Protein AF-A0A7S3CER3-F1 (afdb_monomer_lite)

pLDDT: mean 77.44, std 17.84, range [36.69, 97.31]

Radius of gyration: 42.35 Å; chains: 1; bounding box: 83×60×123 Å

Secondary structure (DSSP, 8-state):
----------S----GGGS--------PPP---TT--------------HHHHHHHHHHHHHHHHHHHHHHHHHHHHHHHH-TTTT-HHHHHHHHHHHHHHHHHHHHHH---TTHHHHHHHHHHHHHHHHHHHHHHHHHHHHHHHHHHTTSPP---HHHHHHHHHHHHHHHHHHHHHHHHHHH-STT-S-THHHHHHHHHH-GGGTPPPP------GGGSSSS--

Sequence (225 aa):
MAGSGKKFGFGLSVPKARLGLKSGAGPLKPKLGIFGCDDDDDDVGGEAGGNRAVEAQIAAQQRHAHSLAKNEDVYKEALAQDPTVFDYDEVYDNFHAGKSEQRRQDKLSRQSKYIAELKTKAAEREREQEMVHERKMVREVEKEEHLYGNKEKFITSAYRKKLEEDRVWQEQEDRREEEERRNDVTKRSNLGAFYSNLLTNNVAFGNPEPKKAKTSHAAQERDVR

Foldseek 3Di:
DDDDDDDDDPDPDDPPVVPPDPPDDDDDDDDDDPPPPPPPPPPPDDPDDPVVVVVVVVVVVVVVVVVVVVVVVVVVVQCVVPVCSPVPVVVVCVVCVVVVVVVVVCVVPDDDPPPVVVVVVVVVVVVVVVVVVVVVVVVVVVVCCVVCVVDDDDDDPVVVVVVVVVVVVVVVVVVVVVVCVVQDPVPDPDCPSVVVCCCAAPVVNPHDHDPPPPDPPVPPPPPPD

InterPro domains:
  IPR018612 Nuclear speckle splicing regulatory protein 1, N-terminal [PF09745] (75-187)

Organism: NCBI:txid1461544

Structure (mmCIF, N/CA/C/O backbone):
data_AF-A0A7S3CER3-F1
#
_entry.id   AF-A0A7S3CER3-F1
#
loop_
_atom_site.group_PDB
_atom_site.id
_atom_site.type_symbol
_atom_site.label_atom_id
_atom_site.label_alt_id
_atom_site.label_comp_id
_atom_site.label_asym_id
_atom_site.label_entity_id
_atom_site.label_seq_id
_atom_site.pdbx_PDB_ins_code
_atom_site.Cartn_x
_atom_site.Cartn_y
_atom_site.Cartn_z
_atom_site.occupancy
_atom_site.B_iso_or_equiv
_atom_site.auth_seq_id
_atom_site.auth_comp_id
_atom_site.auth_asym_id
_atom_site.auth_atom_id
_atom_site.pdbx_PDB_model_num
ATOM 1 N N . MET A 1 1 ? 37.076 -42.132 26.361 1.00 41.34 1 MET A N 1
ATOM 2 C CA . MET A 1 1 ? 36.749 -40.691 26.295 1.00 41.34 1 MET A CA 1
ATOM 3 C C . MET A 1 1 ? 35.322 -40.553 25.780 1.00 41.34 1 MET A C 1
ATOM 5 O O . MET A 1 1 ? 35.110 -40.603 24.577 1.00 41.34 1 MET A O 1
ATOM 9 N N . ALA A 1 2 ? 34.334 -40.518 26.676 1.00 38.69 2 ALA A N 1
ATOM 10 C CA . ALA A 1 2 ? 32.922 -40.421 26.304 1.00 38.69 2 ALA A CA 1
ATOM 11 C C . ALA A 1 2 ? 32.547 -38.944 26.099 1.00 38.69 2 ALA A C 1
ATOM 13 O O . ALA A 1 2 ? 32.579 -38.162 27.047 1.00 38.69 2 ALA A O 1
ATOM 14 N N . GLY A 1 3 ? 32.238 -38.551 24.862 1.00 39.38 3 GLY A N 1
ATOM 15 C CA . GLY A 1 3 ? 31.772 -37.203 24.538 1.00 39.38 3 GLY A CA 1
ATOM 16 C C . GLY A 1 3 ? 30.278 -37.066 24.824 1.00 39.38 3 GLY A C 1
ATOM 17 O O . GLY A 1 3 ? 29.470 -37.751 24.201 1.00 39.38 3 GLY A O 1
ATOM 18 N N . SER A 1 4 ? 29.897 -36.195 25.762 1.00 46.22 4 SER A N 1
ATOM 19 C CA . SER A 1 4 ? 28.487 -35.888 26.021 1.00 46.22 4 SER A CA 1
ATOM 20 C C . SER A 1 4 ? 27.966 -34.867 25.003 1.00 46.22 4 SER A C 1
ATOM 22 O O . SER A 1 4 ? 28.405 -33.718 24.944 1.00 46.22 4 SER A O 1
ATOM 24 N N . GLY A 1 5 ? 27.025 -35.300 24.163 1.00 43.22 5 GLY A N 1
ATOM 25 C CA . GLY A 1 5 ? 26.314 -34.434 23.226 1.00 43.22 5 GLY A CA 1
ATOM 26 C C . GLY A 1 5 ? 25.261 -33.597 23.952 1.00 43.22 5 GLY A C 1
ATOM 27 O O . GLY A 1 5 ? 24.291 -34.131 24.490 1.00 43.22 5 GLY A O 1
ATOM 28 N N . LYS A 1 6 ? 25.440 -32.273 23.971 1.00 53.53 6 LYS A N 1
ATOM 29 C CA . LYS A 1 6 ? 24.448 -31.321 24.491 1.00 53.53 6 LYS A CA 1
ATOM 30 C C . LYS A 1 6 ? 23.442 -30.991 23.388 1.00 53.53 6 LYS A C 1
ATOM 32 O O . LYS A 1 6 ? 23.770 -30.345 22.401 1.00 53.53 6 LYS A O 1
ATOM 37 N N . LYS A 1 7 ? 22.212 -31.460 23.574 1.00 56.16 7 LYS A N 1
ATOM 38 C CA . LYS A 1 7 ? 21.040 -31.173 22.740 1.00 56.16 7 LYS A CA 1
ATOM 39 C C . LYS A 1 7 ? 20.463 -29.805 23.120 1.00 56.16 7 LYS A C 1
ATOM 41 O O . LYS A 1 7 ? 19.975 -29.634 24.234 1.00 56.16 7 LYS A O 1
ATOM 46 N N . PHE A 1 8 ? 20.541 -28.836 22.210 1.00 46.38 8 PHE A N 1
ATOM 47 C CA . PHE A 1 8 ? 19.905 -27.525 22.356 1.00 46.38 8 PHE A CA 1
ATOM 48 C C . PHE A 1 8 ? 18.436 -27.623 21.928 1.00 46.38 8 PHE A C 1
ATOM 50 O O . PHE A 1 8 ? 18.141 -27.892 20.767 1.00 46.38 8 PHE A O 1
ATOM 57 N N . GLY A 1 9 ? 17.513 -27.436 22.874 1.00 53.44 9 GLY A N 1
ATOM 58 C CA . GLY A 1 9 ? 16.086 -27.295 22.589 1.00 53.44 9 GLY A CA 1
ATOM 59 C C . GLY A 1 9 ? 15.749 -25.838 22.282 1.00 53.44 9 GLY A C 1
ATOM 60 O O . GLY A 1 9 ? 16.005 -24.964 23.108 1.00 53.44 9 GLY A O 1
ATOM 61 N N . PHE A 1 10 ? 15.168 -25.570 21.113 1.00 56.62 10 PHE A N 1
ATOM 62 C CA . PHE A 1 10 ? 14.575 -24.271 20.800 1.00 56.62 10 PHE A CA 1
ATOM 63 C C . PHE A 1 10 ? 13.201 -24.169 21.472 1.00 56.62 10 PHE A C 1
ATOM 65 O O . PHE A 1 10 ? 12.204 -24.675 20.967 1.00 56.62 10 PHE A O 1
ATOM 72 N N . GLY A 1 11 ? 13.163 -23.519 22.633 1.00 56.00 11 GLY A N 1
ATOM 73 C CA . GLY A 1 11 ? 11.943 -23.141 23.338 1.00 56.00 11 GLY A CA 1
ATOM 74 C C . GLY A 1 11 ? 12.246 -22.027 24.337 1.00 56.00 11 GLY A C 1
ATOM 75 O O . GLY A 1 11 ? 13.258 -22.076 25.034 1.00 56.00 11 GLY A O 1
ATOM 76 N N . LEU A 1 12 ? 11.398 -20.998 24.389 1.00 59.56 12 LEU A N 1
ATOM 77 C CA . LEU A 1 12 ? 11.556 -19.860 25.295 1.00 59.56 12 LEU A CA 1
ATOM 78 C C . LEU A 1 12 ? 11.253 -20.295 26.741 1.00 59.56 12 LEU A C 1
ATOM 80 O O . LEU A 1 12 ? 10.125 -20.185 27.215 1.00 59.56 12 LEU A O 1
ATOM 84 N N . SER A 1 13 ? 12.257 -20.805 27.456 1.00 61.34 13 SER A N 1
ATOM 85 C C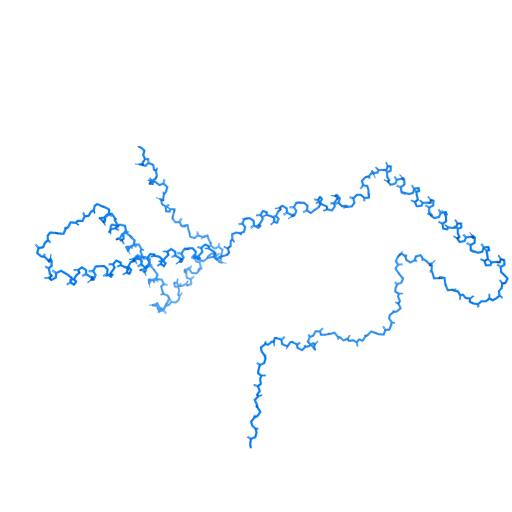A . SER A 1 13 ? 12.151 -21.100 28.886 1.00 61.34 13 SER A CA 1
ATOM 86 C C . SER A 1 13 ? 12.357 -19.820 29.699 1.00 61.34 13 SER A C 1
ATOM 88 O O . SER A 1 13 ? 13.489 -19.433 29.997 1.00 61.34 13 SER A O 1
ATOM 90 N N . VAL A 1 14 ? 11.269 -19.142 30.065 1.00 61.56 14 VAL A N 1
ATOM 91 C CA . VAL A 1 14 ? 11.328 -18.029 31.023 1.00 61.56 14 VAL A CA 1
ATOM 92 C C . VAL A 1 14 ? 11.247 -18.606 32.443 1.00 61.56 14 VAL A C 1
ATOM 94 O O . VAL A 1 14 ? 10.247 -19.247 32.773 1.00 61.56 14 VAL A O 1
ATOM 97 N N . PRO A 1 15 ? 12.255 -18.409 33.316 1.00 58.94 15 PRO A N 1
ATOM 98 C CA . PRO A 1 15 ? 12.161 -18.857 34.697 1.00 58.94 15 PRO A CA 1
ATOM 99 C C . PRO A 1 15 ? 11.106 -18.033 35.446 1.00 58.94 15 PRO A C 1
ATOM 101 O O . PRO A 1 15 ? 11.162 -16.802 35.497 1.00 58.94 15 PRO A O 1
ATOM 104 N N . LYS A 1 16 ? 10.168 -18.744 36.081 1.00 59.00 16 LYS A N 1
ATOM 105 C CA . LYS A 1 16 ? 9.025 -18.235 36.868 1.00 59.00 16 LYS A CA 1
ATOM 106 C C . LYS A 1 16 ? 9.407 -17.280 38.018 1.00 59.00 16 LYS A C 1
ATOM 108 O O . LYS A 1 16 ? 8.540 -16.639 38.597 1.00 59.00 16 LYS A O 1
ATOM 113 N N . ALA A 1 17 ? 10.699 -17.142 38.321 1.00 57.50 17 ALA A N 1
ATOM 114 C CA . ALA A 1 17 ? 11.232 -16.298 39.389 1.00 57.50 17 ALA A CA 1
ATOM 115 C C . ALA A 1 17 ? 11.224 -14.784 39.086 1.00 57.50 17 ALA A C 1
ATOM 117 O O . ALA A 1 17 ? 11.446 -13.987 39.992 1.00 57.50 17 ALA A O 1
ATOM 118 N N . ARG A 1 18 ? 10.958 -14.353 37.841 1.00 52.09 18 ARG A N 1
ATOM 119 C CA . ARG A 1 18 ? 10.958 -12.917 37.472 1.00 52.09 18 ARG A CA 1
ATOM 120 C C . ARG A 1 18 ? 9.592 -12.223 37.586 1.00 52.09 18 ARG A C 1
ATOM 122 O O . ARG A 1 18 ? 9.503 -11.038 37.296 1.00 52.09 18 ARG A O 1
ATOM 129 N N . LEU A 1 19 ? 8.550 -12.932 38.027 1.00 52.81 19 LEU A N 1
ATOM 130 C CA . LEU A 1 19 ? 7.175 -12.417 38.148 1.00 52.81 19 LEU A CA 1
ATOM 131 C C . LEU A 1 19 ? 6.763 -12.035 39.581 1.00 52.81 19 LEU A C 1
ATOM 133 O O . LEU A 1 19 ? 5.578 -11.887 39.851 1.00 52.81 19 LEU A O 1
ATOM 137 N N . GLY A 1 20 ? 7.717 -11.871 40.506 1.00 52.66 20 GLY A N 1
ATOM 138 C CA . GLY A 1 20 ? 7.489 -11.193 41.793 1.00 52.66 20 GLY A CA 1
ATOM 139 C C . GLY A 1 20 ? 6.407 -11.782 42.711 1.00 52.66 20 GLY A C 1
ATOM 140 O O . GLY A 1 20 ? 6.029 -11.131 43.684 1.00 52.66 20 GLY A O 1
ATOM 141 N N . LEU A 1 21 ? 5.910 -12.992 42.442 1.00 51.72 21 LEU A N 1
ATOM 142 C CA . LEU A 1 21 ? 4.807 -13.582 43.192 1.00 51.72 21 LEU A CA 1
ATOM 143 C C . LEU A 1 21 ? 5.345 -14.252 44.461 1.00 51.72 21 LEU A C 1
ATOM 145 O O . LEU A 1 21 ? 5.669 -15.437 44.490 1.00 51.72 21 LEU A O 1
ATOM 149 N N . LYS A 1 22 ? 5.492 -13.447 45.513 1.00 49.72 22 LYS A N 1
ATOM 150 C CA . LYS A 1 22 ? 5.789 -13.917 46.866 1.00 49.72 22 LYS A CA 1
ATOM 151 C C . LYS A 1 22 ? 4.548 -14.644 47.395 1.00 49.72 22 LYS A C 1
ATOM 153 O O . LYS A 1 22 ? 3.538 -14.010 47.687 1.00 49.72 22 LYS A O 1
ATOM 158 N N . SER A 1 23 ? 4.613 -15.968 47.508 1.00 52.66 23 SER A N 1
ATOM 159 C CA . SER A 1 23 ? 3.633 -16.762 48.251 1.00 52.66 23 SER A CA 1
ATOM 160 C C . SER A 1 23 ? 3.823 -16.500 49.745 1.00 52.66 23 SER A C 1
ATOM 162 O O . SER A 1 23 ? 4.733 -17.040 50.371 1.00 52.66 23 SER A O 1
ATOM 164 N N . GLY A 1 24 ? 2.994 -15.625 50.298 1.00 56.38 24 GLY A N 1
ATOM 165 C CA . GLY A 1 24 ? 3.007 -15.292 51.714 1.00 56.38 24 GLY A CA 1
ATOM 166 C C . GLY A 1 24 ? 1.739 -14.544 52.084 1.00 56.38 24 GLY A C 1
ATOM 167 O O . GLY A 1 24 ? 1.765 -13.331 52.246 1.00 56.38 24 GLY A O 1
ATOM 168 N N . ALA A 1 25 ? 0.629 -15.270 52.185 1.00 50.34 25 ALA A N 1
ATOM 169 C CA . ALA A 1 25 ? -0.592 -14.778 52.804 1.00 50.34 25 ALA A CA 1
ATOM 170 C C . ALA A 1 25 ? -1.027 -15.814 53.844 1.00 50.34 25 ALA A C 1
ATOM 172 O O . ALA A 1 25 ? -1.361 -16.944 53.493 1.00 50.34 25 ALA A O 1
ATOM 173 N N . GLY A 1 26 ? -0.969 -15.442 55.126 1.00 65.56 26 GLY A N 1
ATOM 174 C CA . GLY A 1 26 ? -1.708 -16.158 56.166 1.00 65.56 26 GLY A CA 1
ATOM 175 C C . GLY A 1 26 ? -3.219 -16.049 55.911 1.00 65.56 26 GLY A C 1
ATOM 176 O O . GLY A 1 26 ? -3.634 -15.223 55.091 1.00 65.56 26 GLY A O 1
ATOM 177 N N . PRO A 1 27 ? -4.053 -16.863 56.577 1.00 58.69 27 PRO A N 1
ATOM 178 C CA . PRO A 1 27 ? -5.488 -16.872 56.321 1.00 58.69 27 PRO A CA 1
ATOM 179 C C . PRO A 1 27 ? -6.087 -15.501 56.661 1.00 58.69 27 PRO A C 1
ATOM 181 O O . PRO A 1 27 ? -6.118 -15.080 57.818 1.00 58.69 27 PRO A O 1
ATOM 184 N N . LEU A 1 28 ? -6.530 -14.779 55.631 1.00 60.53 28 LEU A N 1
ATOM 185 C CA . LEU A 1 28 ? -7.300 -13.551 55.785 1.00 60.53 28 LEU A CA 1
ATOM 186 C C . LEU A 1 28 ? -8.724 -13.944 56.172 1.00 60.53 28 LEU A C 1
ATOM 188 O O . LEU A 1 28 ? -9.363 -14.722 55.467 1.00 60.53 28 LEU A O 1
ATOM 192 N N . LYS A 1 29 ? -9.218 -13.395 57.285 1.00 62.75 29 LYS A N 1
ATOM 193 C CA . LYS A 1 29 ? -10.625 -13.532 57.678 1.00 62.75 29 LYS A CA 1
ATOM 194 C C . LYS A 1 29 ? -11.511 -12.992 56.544 1.00 62.75 29 LYS A C 1
ATOM 196 O O . LYS A 1 29 ? -11.160 -11.943 55.984 1.00 62.75 29 LYS A O 1
ATOM 201 N N . PRO A 1 30 ? -12.613 -13.673 56.184 1.00 67.19 30 PRO A N 1
ATOM 202 C CA . PRO A 1 30 ? -13.485 -13.200 55.122 1.00 67.19 30 PRO A CA 1
ATOM 203 C C . PRO A 1 30 ? -14.044 -11.832 55.515 1.00 67.19 30 PRO A C 1
ATOM 205 O O . PRO A 1 30 ? -14.545 -11.624 56.618 1.00 67.19 30 PRO A O 1
ATOM 208 N N . LYS A 1 31 ? -13.891 -10.866 54.612 1.00 60.94 31 LYS A N 1
ATOM 209 C CA . LYS A 1 31 ? -14.511 -9.550 54.737 1.00 60.94 31 LYS A CA 1
ATOM 210 C C . LYS A 1 31 ? -15.981 -9.773 54.404 1.00 60.94 31 LYS A C 1
ATOM 212 O O . LYS A 1 31 ? -16.262 -10.134 53.261 1.00 60.94 31 LYS A O 1
ATOM 217 N N . LEU A 1 32 ? -16.882 -9.622 55.375 1.00 57.84 32 LEU A N 1
ATOM 218 C CA . LEU A 1 32 ? -18.315 -9.740 55.115 1.00 57.84 32 LEU A CA 1
ATOM 219 C C . LEU A 1 32 ? -18.697 -8.759 53.998 1.00 57.84 32 LEU A C 1
ATOM 221 O O . LEU A 1 32 ? -18.413 -7.561 54.075 1.00 57.84 32 LEU A O 1
ATOM 225 N N . GLY A 1 33 ? -19.260 -9.299 52.920 1.00 65.25 33 GLY A N 1
ATOM 226 C CA . GLY A 1 33 ? -19.792 -8.513 51.817 1.00 65.25 33 GLY A CA 1
ATOM 227 C C . GLY A 1 33 ? -21.106 -7.842 52.212 1.00 65.25 33 GLY A C 1
ATOM 228 O O . GLY A 1 33 ? -21.814 -8.308 53.096 1.00 65.25 33 GLY A O 1
ATOM 229 N N . ILE A 1 34 ? -21.460 -6.775 51.497 1.00 59.19 34 ILE A N 1
ATOM 230 C CA . ILE A 1 34 ? -22.711 -6.009 51.660 1.00 59.19 34 ILE A CA 1
ATOM 231 C C . ILE A 1 34 ? -23.992 -6.848 51.446 1.00 59.19 34 ILE A C 1
ATOM 233 O O . ILE A 1 34 ? -25.070 -6.419 51.838 1.00 59.19 34 ILE A O 1
ATOM 237 N N . PHE A 1 35 ? -23.870 -8.055 50.884 1.00 56.28 35 PHE A N 1
ATOM 238 C CA . PHE A 1 35 ? -24.958 -9.024 50.701 1.00 56.28 35 PHE A CA 1
ATOM 239 C C . PHE A 1 35 ? -24.910 -10.207 51.678 1.00 56.28 35 PHE A C 1
ATOM 241 O O . PHE A 1 35 ? -25.649 -11.169 51.505 1.00 56.28 35 PHE A O 1
ATOM 248 N N . GLY A 1 36 ? -24.048 -10.160 52.695 1.00 50.75 36 GLY A N 1
ATOM 249 C CA . GLY A 1 36 ? -24.076 -11.123 53.791 1.00 50.75 36 GLY A CA 1
ATOM 250 C C . GLY A 1 36 ? -25.227 -10.798 54.732 1.00 50.75 36 GLY A C 1
ATOM 251 O O . GLY A 1 36 ? -25.001 -10.250 55.807 1.00 50.75 36 GLY A O 1
ATOM 252 N N . CYS A 1 37 ? -26.462 -11.076 54.311 1.00 44.56 37 CYS A N 1
ATOM 253 C CA . CYS A 1 37 ? -27.497 -11.355 55.288 1.00 44.56 37 CYS A CA 1
ATOM 254 C C . CYS A 1 37 ? -27.044 -12.596 56.061 1.00 44.56 37 CYS A C 1
ATOM 256 O O . CYS A 1 37 ? -26.744 -13.629 55.470 1.00 44.56 37 CYS A O 1
ATOM 258 N N . ASP A 1 38 ? -26.904 -12.396 57.362 1.00 48.75 38 ASP A N 1
ATOM 259 C CA . ASP A 1 38 ? -26.606 -13.354 58.415 1.00 48.75 38 ASP A CA 1
ATOM 260 C C . ASP A 1 38 ? -27.479 -14.614 58.269 1.00 48.75 38 ASP A C 1
ATOM 262 O O . ASP A 1 38 ? -28.635 -14.635 58.682 1.00 48.75 38 ASP A O 1
ATOM 266 N N . ASP A 1 39 ? -26.931 -15.618 57.591 1.00 55.88 39 ASP A N 1
ATOM 267 C CA . ASP A 1 39 ? -27.435 -16.993 57.512 1.00 55.88 39 ASP A CA 1
ATOM 268 C C . ASP A 1 39 ? -26.252 -17.934 57.793 1.00 55.88 39 ASP A C 1
ATOM 270 O O . ASP A 1 39 ? -25.987 -18.887 57.068 1.00 55.88 39 ASP A O 1
ATOM 274 N N . ASP A 1 40 ? -25.461 -17.588 58.816 1.00 48.41 40 ASP A N 1
ATOM 275 C CA . ASP A 1 40 ? -24.588 -18.551 59.482 1.00 48.41 40 ASP A CA 1
ATOM 276 C C . ASP A 1 40 ? -25.432 -19.211 60.576 1.00 48.41 40 ASP A C 1
ATOM 278 O O . ASP A 1 40 ? -25.527 -18.762 61.721 1.00 48.41 40 ASP A O 1
ATOM 282 N N . ASP A 1 41 ? -26.110 -20.272 60.152 1.00 53.38 41 ASP A N 1
ATOM 283 C CA . ASP A 1 41 ? -26.708 -21.302 60.992 1.00 53.38 41 ASP A CA 1
ATOM 284 C C . ASP A 1 41 ? -25.554 -22.092 61.648 1.00 53.38 41 ASP A C 1
ATOM 286 O O . ASP A 1 41 ? -25.244 -23.232 61.297 1.00 53.38 41 ASP A O 1
ATOM 290 N N . ASP A 1 42 ? -24.843 -21.447 62.577 1.00 45.81 42 ASP A N 1
ATOM 291 C CA . ASP A 1 42 ? -23.976 -22.148 63.515 1.00 45.81 42 ASP A CA 1
ATOM 292 C C . ASP A 1 42 ? -24.892 -22.900 64.492 1.00 45.81 42 ASP A C 1
ATOM 294 O O . ASP A 1 42 ? -25.384 -22.355 65.483 1.00 45.81 42 ASP A O 1
ATOM 298 N N . ASP A 1 43 ? -25.129 -24.174 64.171 1.00 53.59 43 ASP A N 1
ATOM 299 C CA . ASP A 1 43 ? -25.689 -25.216 65.033 1.00 53.59 43 ASP A CA 1
ATOM 300 C C . ASP A 1 43 ? -24.886 -25.290 66.343 1.00 53.59 43 ASP A C 1
ATOM 302 O O . ASP A 1 43 ? -23.924 -26.049 66.501 1.00 53.59 43 ASP A O 1
ATOM 306 N N . VAL A 1 44 ? -25.253 -24.441 67.308 1.00 44.88 44 VAL A N 1
ATOM 307 C CA . VAL A 1 44 ? -24.726 -24.511 68.667 1.00 44.88 44 VAL A CA 1
ATOM 308 C C . VAL A 1 44 ? -25.407 -25.687 69.350 1.00 44.88 44 VAL A C 1
ATOM 310 O O . VAL A 1 44 ? -26.485 -25.561 69.933 1.00 44.88 44 VAL A O 1
ATOM 313 N N . GLY A 1 45 ? -24.745 -26.841 69.274 1.00 51.91 45 GLY A N 1
ATOM 314 C CA . GLY A 1 45 ? -25.102 -28.042 70.012 1.00 51.91 45 GLY A CA 1
ATOM 315 C C . GLY A 1 45 ? -25.420 -27.729 71.476 1.00 51.91 45 GLY A C 1
ATOM 316 O O . GLY A 1 45 ? -24.548 -27.365 72.268 1.00 51.91 45 GLY A O 1
ATOM 317 N N . GLY A 1 46 ? -26.690 -27.890 71.834 1.00 42.22 46 GLY A N 1
ATOM 318 C CA . GLY A 1 46 ? -27.186 -27.718 73.189 1.00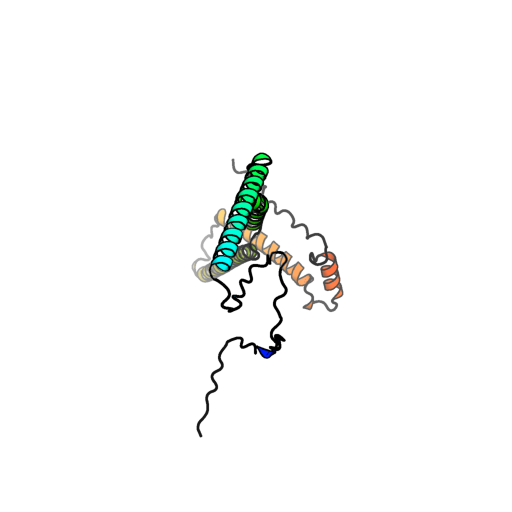 42.22 46 GLY A CA 1
ATOM 319 C C . GLY A 1 46 ? -28.593 -28.281 73.310 1.00 42.22 46 GLY A C 1
ATOM 320 O O . GLY A 1 46 ? -29.559 -27.656 72.881 1.00 42.22 46 GLY A O 1
ATOM 321 N N . GLU A 1 47 ? -28.710 -29.471 73.902 1.00 48.16 47 GLU A N 1
ATOM 322 C CA . GLU A 1 47 ? -29.985 -30.080 74.282 1.00 48.16 47 GLU A CA 1
ATOM 323 C C . GLU A 1 47 ? -30.792 -29.128 75.182 1.00 48.16 47 GLU A C 1
ATOM 325 O O . GLU A 1 47 ? -30.572 -29.036 76.389 1.00 48.16 47 GLU A O 1
ATOM 330 N N . ALA A 1 48 ? -31.750 -28.412 74.599 1.00 48.03 48 ALA A N 1
ATOM 331 C CA . ALA A 1 48 ? -32.703 -27.595 75.339 1.00 48.03 48 ALA A CA 1
ATOM 332 C C . ALA A 1 48 ? -34.074 -27.603 74.643 1.00 48.03 48 ALA A C 1
ATOM 334 O O . ALA A 1 48 ? -34.433 -26.675 73.928 1.00 48.03 48 ALA A O 1
ATOM 335 N N . GLY A 1 49 ? -34.852 -28.667 74.880 1.00 51.97 49 GLY A N 1
ATOM 336 C CA . GLY A 1 49 ? -36.304 -28.722 74.660 1.00 51.97 49 GLY A CA 1
ATOM 337 C C . GLY A 1 49 ? -36.774 -28.601 73.203 1.00 51.97 49 GLY A C 1
ATOM 338 O O . GLY A 1 49 ? -36.997 -27.501 72.704 1.00 51.97 49 GLY A O 1
ATOM 339 N N . GLY A 1 50 ? -37.049 -29.741 72.557 1.00 60.66 50 GLY A N 1
ATOM 340 C CA . GLY A 1 50 ? -37.432 -29.840 71.136 1.00 60.66 50 GLY A CA 1
ATOM 341 C C . GLY A 1 50 ? -38.600 -28.957 70.666 1.00 60.66 50 GLY A C 1
ATOM 342 O O . GLY A 1 50 ? -38.677 -28.643 69.485 1.00 60.66 50 GLY A O 1
ATOM 343 N N . ASN A 1 51 ? -39.459 -28.467 71.564 1.00 65.75 51 ASN A N 1
ATOM 344 C CA . ASN A 1 51 ? -40.551 -27.555 71.204 1.00 65.75 51 ASN A CA 1
ATOM 345 C C . ASN A 1 51 ? -40.053 -26.148 70.808 1.00 65.75 51 ASN A C 1
ATOM 347 O O . ASN A 1 51 ? -40.615 -25.536 69.906 1.00 65.75 51 ASN A O 1
ATOM 351 N N . ARG A 1 52 ? -38.961 -25.655 71.413 1.00 69.88 52 ARG A N 1
ATOM 352 C CA . ARG A 1 52 ? -38.412 -24.311 71.142 1.00 69.88 52 ARG A CA 1
ATOM 353 C C . ARG A 1 52 ? -37.644 -24.249 69.818 1.00 69.88 52 ARG A C 1
ATOM 355 O O . ARG A 1 52 ? -37.684 -23.232 69.132 1.00 69.88 52 ARG A O 1
ATOM 362 N N . ALA A 1 53 ? -36.982 -25.345 69.445 1.00 76.62 53 ALA A N 1
ATOM 363 C CA . ALA A 1 53 ? -36.330 -25.497 68.144 1.00 76.62 53 ALA A CA 1
ATOM 364 C C . ALA A 1 53 ? -37.356 -25.544 66.997 1.00 76.62 53 ALA A C 1
ATOM 366 O O . ALA A 1 53 ? -37.181 -24.873 65.982 1.00 76.62 53 ALA A O 1
ATOM 367 N N . VAL A 1 54 ? -38.472 -26.260 67.187 1.00 79.62 54 VAL A N 1
ATOM 368 C CA . VAL A 1 54 ? -39.567 -26.318 66.205 1.00 79.62 54 VAL A CA 1
ATOM 369 C C . VAL A 1 54 ? -40.242 -24.951 66.041 1.00 79.62 54 VAL A C 1
ATOM 371 O O . VAL A 1 54 ? -40.469 -24.510 64.917 1.00 79.62 54 VAL A O 1
ATOM 374 N N . GLU A 1 55 ? -40.502 -24.226 67.132 1.00 83.12 55 GLU A N 1
ATOM 375 C CA . GLU A 1 55 ? -41.033 -22.855 67.076 1.00 83.12 55 GLU A CA 1
ATOM 376 C C . GLU A 1 55 ? -40.079 -21.877 66.373 1.00 83.12 55 GLU A C 1
ATOM 378 O O . GLU A 1 55 ? -40.520 -21.052 65.569 1.00 83.12 55 GLU A O 1
ATOM 383 N N . ALA A 1 56 ? -38.769 -21.986 66.618 1.00 83.81 56 ALA A N 1
ATOM 384 C CA . ALA A 1 56 ? -37.760 -21.176 65.937 1.00 83.81 56 ALA A CA 1
ATOM 385 C C . ALA A 1 56 ? -37.724 -21.453 64.424 1.00 83.81 56 ALA A C 1
ATOM 387 O O . ALA A 1 56 ? -37.651 -20.510 63.631 1.00 83.81 56 ALA A O 1
ATOM 388 N N . GLN A 1 57 ? -37.855 -22.720 64.024 1.00 85.12 57 GLN A N 1
ATOM 389 C CA . GLN A 1 57 ? -37.912 -23.133 62.622 1.00 85.12 57 GLN A CA 1
ATOM 390 C C . GLN A 1 57 ? -39.197 -22.654 61.927 1.00 85.12 57 GLN A C 1
ATOM 392 O O . GLN A 1 57 ? -39.142 -22.156 60.804 1.00 85.12 57 GLN A O 1
ATOM 397 N N . ILE A 1 58 ? -40.350 -22.718 62.603 1.00 85.44 58 ILE A N 1
ATOM 398 C CA . ILE A 1 58 ? -41.620 -22.172 62.094 1.00 85.44 58 ILE A CA 1
ATOM 399 C C . ILE A 1 58 ? -41.516 -20.652 61.926 1.00 85.44 58 ILE A C 1
ATOM 401 O O . ILE A 1 58 ? -41.916 -20.112 60.894 1.00 85.44 58 ILE A O 1
ATOM 405 N N . ALA A 1 59 ? -40.931 -19.950 62.899 1.00 87.75 59 ALA A N 1
ATOM 406 C CA . ALA A 1 59 ? -40.706 -18.514 62.799 1.00 87.75 59 ALA A CA 1
ATOM 407 C C . ALA A 1 59 ? -39.735 -18.165 61.655 1.00 87.75 59 ALA A C 1
ATOM 409 O O . ALA A 1 59 ? -39.938 -17.167 60.967 1.00 87.75 59 ALA A O 1
ATOM 410 N N . ALA A 1 60 ? -38.708 -18.984 61.407 1.00 86.00 60 ALA A N 1
ATOM 411 C CA . ALA A 1 60 ? -37.805 -18.822 60.266 1.00 86.00 60 ALA A CA 1
ATOM 412 C C . ALA A 1 60 ? -38.532 -19.011 58.926 1.00 86.00 60 ALA A C 1
ATOM 414 O O . ALA A 1 60 ? -38.406 -18.169 58.036 1.00 86.00 60 ALA A O 1
ATOM 415 N N . GLN A 1 61 ? -39.375 -20.039 58.808 1.00 89.69 61 GLN A N 1
ATOM 416 C CA . GLN A 1 61 ? -40.201 -20.267 57.619 1.00 89.69 61 GLN A CA 1
ATOM 417 C C . GLN A 1 61 ? -41.196 -19.126 57.377 1.00 89.69 61 GLN A C 1
ATOM 419 O O . GLN A 1 61 ? -41.364 -18.692 56.240 1.00 89.69 61 GLN A O 1
ATOM 424 N N . GLN A 1 62 ? -41.812 -18.585 58.433 1.00 90.19 62 GLN A N 1
ATOM 425 C CA . GLN A 1 62 ? -42.696 -17.419 58.336 1.00 90.19 62 GLN A CA 1
ATOM 426 C C . GLN A 1 62 ? -41.945 -16.165 57.873 1.00 90.19 62 GLN A C 1
ATOM 428 O O . GLN A 1 62 ? -42.450 -15.424 57.029 1.00 90.19 62 GLN A O 1
ATOM 433 N N . ARG A 1 63 ? -40.721 -15.941 58.371 1.00 88.81 63 ARG A N 1
ATOM 434 C CA . ARG A 1 63 ? -39.857 -14.838 57.915 1.00 88.81 63 ARG A CA 1
ATOM 435 C C . ARG A 1 63 ? -39.465 -14.997 56.447 1.00 88.81 63 ARG A C 1
ATOM 437 O O . ARG A 1 63 ? -39.554 -14.027 55.698 1.00 88.81 63 ARG A O 1
ATOM 444 N N . HIS A 1 64 ? -39.096 -16.205 56.027 1.00 90.31 64 HIS A N 1
ATOM 445 C CA . HIS A 1 64 ? -38.765 -16.511 54.636 1.00 90.31 64 HIS A CA 1
ATOM 446 C C . HIS A 1 64 ? -39.971 -16.303 53.709 1.00 90.31 64 HIS A C 1
ATOM 448 O O . HIS A 1 64 ? -39.868 -15.597 52.709 1.00 90.31 64 HIS A O 1
ATOM 454 N N . ALA A 1 65 ? -41.145 -16.824 54.078 1.00 92.25 65 ALA A N 1
ATOM 455 C CA . ALA A 1 65 ? -42.381 -16.636 53.319 1.00 92.25 65 ALA A CA 1
ATOM 456 C C . ALA A 1 65 ? -42.762 -15.151 53.189 1.00 92.25 65 ALA A C 1
ATOM 458 O O . ALA A 1 65 ? -43.118 -14.688 52.108 1.00 92.25 65 ALA A O 1
ATOM 459 N N . HIS A 1 66 ? -42.624 -14.379 54.268 1.00 89.81 66 HIS A N 1
ATOM 460 C CA . HIS A 1 66 ? -42.872 -12.940 54.245 1.00 89.81 66 HIS A CA 1
ATOM 461 C C . HIS A 1 66 ? -41.843 -12.175 53.392 1.00 89.81 66 HIS A C 1
ATOM 463 O O . HIS A 1 66 ? -42.198 -11.214 52.713 1.00 89.81 66 HIS A O 1
ATOM 469 N N . SER A 1 67 ? -40.578 -12.605 53.383 1.00 92.38 67 SER A N 1
ATOM 470 C CA . SER A 1 67 ? -39.556 -12.053 52.488 1.00 92.38 67 SER A CA 1
ATOM 471 C C . SER A 1 67 ? -39.878 -12.322 51.018 1.00 92.38 67 SER A C 1
ATOM 473 O O . SER A 1 67 ? -39.737 -11.423 50.195 1.00 92.38 67 SER A O 1
ATOM 475 N N . LEU A 1 68 ? -40.331 -13.533 50.684 1.00 92.81 68 LEU A N 1
ATOM 476 C CA . LEU A 1 68 ? -40.745 -13.877 49.323 1.00 92.81 68 LEU A CA 1
ATOM 477 C C . LEU A 1 68 ? -41.942 -13.036 48.870 1.00 92.81 68 LEU A C 1
ATOM 479 O O . LEU A 1 68 ? -41.884 -12.459 47.791 1.00 92.81 68 LEU A O 1
ATOM 483 N N . ALA A 1 69 ? -42.963 -12.881 49.718 1.00 93.44 69 ALA A N 1
ATOM 484 C CA . ALA A 1 69 ? -44.115 -12.028 49.420 1.00 93.44 69 ALA A CA 1
ATOM 485 C C . ALA A 1 69 ? -43.693 -10.574 49.135 1.00 93.44 69 ALA A C 1
ATOM 487 O O . ALA A 1 69 ? -44.108 -9.987 48.141 1.00 93.44 69 ALA A O 1
ATOM 488 N N . LYS A 1 70 ? -42.782 -10.019 49.946 1.00 93.75 70 LYS A N 1
ATOM 489 C CA . LYS A 1 70 ? -42.216 -8.685 49.694 1.00 93.75 70 LYS A CA 1
ATOM 490 C C . LYS A 1 70 ? -41.455 -8.602 48.372 1.00 93.75 70 LYS A C 1
ATOM 492 O O . LYS A 1 70 ? -41.576 -7.603 47.672 1.00 93.75 70 LYS A O 1
ATOM 497 N N . ASN A 1 71 ? -40.685 -9.629 48.023 1.00 92.12 71 ASN A N 1
ATOM 498 C CA . ASN A 1 71 ? -39.967 -9.671 46.750 1.00 92.12 71 ASN A CA 1
ATOM 499 C C . ASN A 1 71 ? -40.930 -9.728 45.554 1.00 92.12 71 ASN A C 1
ATOM 501 O O . ASN A 1 71 ? -40.675 -9.083 44.541 1.00 92.12 71 ASN A O 1
ATOM 505 N N . GLU A 1 72 ? -42.044 -10.454 45.669 1.00 93.56 72 GLU A N 1
ATOM 506 C CA . GLU A 1 72 ? -43.082 -10.495 44.634 1.00 93.56 72 GLU A CA 1
ATOM 507 C C . GLU A 1 72 ? -43.773 -9.143 44.446 1.00 93.56 72 GLU A C 1
ATOM 509 O O . GLU A 1 72 ? -44.055 -8.752 43.313 1.00 93.56 72 GLU A O 1
ATOM 514 N N . ASP A 1 73 ? -44.046 -8.425 45.535 1.00 93.88 73 ASP A N 1
ATOM 515 C CA . ASP A 1 73 ? -44.651 -7.094 45.472 1.00 93.88 73 ASP A CA 1
ATOM 516 C C . ASP A 1 73 ? -43.708 -6.094 44.795 1.00 93.88 73 ASP A C 1
ATOM 518 O O . ASP A 1 73 ? -44.120 -5.380 43.881 1.00 93.88 73 ASP A O 1
ATOM 522 N N . VAL A 1 74 ? -42.420 -6.126 45.153 1.00 93.25 74 VAL A N 1
ATOM 523 C CA . VAL A 1 74 ? -41.377 -5.316 44.502 1.00 93.25 74 VAL A CA 1
ATOM 524 C C . VAL A 1 74 ? -41.235 -5.679 43.021 1.00 93.25 74 VAL A C 1
ATOM 526 O O . VAL A 1 74 ? -41.094 -4.794 42.181 1.00 93.25 74 VAL A O 1
ATOM 529 N N . TYR A 1 75 ? -41.316 -6.965 42.670 1.00 93.00 75 TYR A N 1
ATOM 530 C CA . TYR A 1 75 ? -41.268 -7.419 41.278 1.00 93.00 75 TYR A CA 1
ATOM 531 C C . TYR A 1 75 ? -42.458 -6.898 40.458 1.00 93.00 75 TYR A C 1
ATOM 533 O O . TYR A 1 75 ? -42.275 -6.397 39.349 1.00 93.00 75 TYR A O 1
ATOM 541 N N . LYS A 1 76 ? -43.676 -6.961 41.011 1.00 93.75 76 LYS A N 1
ATOM 542 C CA . LYS A 1 76 ? -44.890 -6.430 40.366 1.00 93.75 76 LYS A CA 1
ATOM 543 C C . LYS A 1 76 ? -44.835 -4.913 40.220 1.00 93.75 76 LYS A C 1
ATOM 545 O O . LYS A 1 76 ? -45.238 -4.396 39.183 1.00 93.75 76 LYS A O 1
ATOM 550 N N . GLU A 1 77 ? -44.335 -4.208 41.232 1.00 94.50 77 GLU A N 1
ATOM 551 C CA . GLU A 1 77 ? -44.150 -2.757 41.182 1.00 94.50 77 GLU A CA 1
ATOM 552 C C . GLU A 1 77 ? -43.133 -2.365 40.101 1.00 94.50 77 GLU A C 1
ATOM 554 O O . GLU A 1 77 ? -43.398 -1.458 39.313 1.00 94.50 77 GLU A O 1
ATOM 559 N N . ALA A 1 78 ? -42.020 -3.095 39.998 1.00 92.62 78 ALA A N 1
ATOM 560 C CA . ALA A 1 78 ? -41.008 -2.875 38.969 1.00 92.62 78 ALA A CA 1
ATOM 561 C C . ALA A 1 78 ? -41.566 -3.100 37.550 1.00 92.62 78 ALA A C 1
ATOM 563 O O . ALA A 1 78 ? -41.383 -2.244 36.687 1.00 92.62 78 ALA A O 1
ATOM 564 N N . LEU A 1 79 ? -42.322 -4.185 37.329 1.00 92.31 79 LEU A N 1
ATOM 565 C CA . LEU A 1 79 ? -42.991 -4.458 36.047 1.00 92.31 79 LEU A CA 1
ATOM 566 C C . LEU A 1 79 ? -44.088 -3.439 35.697 1.00 92.31 79 LEU A C 1
ATOM 568 O O . LEU A 1 79 ? -44.336 -3.184 34.520 1.00 92.31 79 LEU A O 1
ATOM 572 N N . ALA A 1 80 ? -44.774 -2.880 36.700 1.00 92.56 80 ALA A N 1
ATOM 573 C CA . ALA A 1 80 ? -45.808 -1.866 36.493 1.00 92.56 80 ALA A CA 1
ATOM 574 C C . ALA A 1 80 ? -45.221 -0.507 36.086 1.00 92.56 80 ALA A C 1
ATOM 576 O O . ALA A 1 80 ? -45.872 0.246 35.362 1.00 92.56 80 ALA A O 1
ATOM 577 N N . GLN A 1 81 ? -44.012 -0.190 36.558 1.00 92.31 81 GLN A N 1
ATOM 578 C CA . GLN A 1 81 ? -43.287 1.012 36.153 1.00 92.31 81 GLN A CA 1
ATOM 579 C C . GLN A 1 81 ? -42.695 0.861 34.749 1.00 92.31 81 GLN A C 1
ATOM 581 O O . GLN A 1 81 ? -42.851 1.766 33.930 1.00 92.31 81 GLN A O 1
ATOM 586 N N . ASP A 1 82 ? -42.047 -0.273 34.466 1.00 92.31 82 ASP A N 1
ATOM 587 C CA . ASP A 1 82 ? -41.473 -0.568 33.154 1.00 92.31 82 ASP A CA 1
ATOM 588 C C . ASP A 1 82 ? -41.483 -2.085 32.872 1.00 92.31 82 ASP A C 1
ATOM 590 O O . ASP A 1 82 ? -40.846 -2.853 33.598 1.00 92.31 82 ASP A O 1
ATOM 594 N N . PRO A 1 83 ? -42.161 -2.549 31.807 1.00 91.06 83 PRO A N 1
ATOM 595 C CA . PRO A 1 83 ? -42.139 -3.959 31.428 1.00 91.06 83 PRO A CA 1
ATOM 596 C C . PRO A 1 83 ? -40.757 -4.442 30.957 1.00 91.06 83 PRO A C 1
ATOM 598 O O . PRO A 1 83 ? -40.504 -5.641 31.018 1.00 91.06 83 PRO A O 1
ATOM 601 N N . THR A 1 84 ? -39.865 -3.538 30.533 1.00 90.00 84 THR A N 1
ATOM 602 C CA . THR A 1 84 ? -38.522 -3.859 30.008 1.00 90.00 84 THR A CA 1
ATOM 603 C C . THR A 1 84 ? -37.425 -3.866 31.073 1.00 90.00 84 THR A C 1
ATOM 605 O O . THR A 1 84 ? -36.249 -4.077 30.778 1.00 90.00 84 THR A O 1
ATOM 608 N N . VAL A 1 85 ? -37.782 -3.668 32.347 1.00 90.75 85 VAL A N 1
ATOM 609 C CA . VAL A 1 85 ? -36.809 -3.460 33.434 1.00 90.75 85 VAL A CA 1
ATOM 610 C C . VAL A 1 85 ? -35.873 -4.661 33.664 1.00 90.75 85 VAL A C 1
ATOM 612 O O . VAL A 1 85 ? -34.785 -4.500 34.221 1.00 90.75 85 VAL A O 1
ATOM 615 N N . PHE A 1 86 ? -36.281 -5.856 33.224 1.00 90.94 86 PHE A N 1
ATOM 616 C CA . PHE A 1 86 ? -35.504 -7.097 33.307 1.00 90.94 86 PHE A CA 1
ATOM 617 C C . PHE A 1 86 ? -34.959 -7.576 31.946 1.00 90.94 86 PHE A C 1
ATOM 619 O O . PHE A 1 86 ? -34.296 -8.615 31.895 1.00 90.94 86 PHE A O 1
ATOM 626 N N . ASP A 1 87 ? -35.170 -6.819 30.862 1.00 91.50 87 ASP A N 1
ATOM 627 C CA . ASP A 1 87 ? -34.725 -7.159 29.501 1.00 91.50 87 ASP A CA 1
ATOM 628 C C . ASP A 1 87 ? -33.253 -6.767 29.282 1.00 91.50 87 ASP A C 1
ATOM 630 O O . ASP A 1 87 ? -32.890 -5.890 28.493 1.00 91.50 87 ASP A O 1
ATOM 634 N N . TYR A 1 88 ? -32.361 -7.428 30.023 1.00 89.69 88 TYR A N 1
ATOM 635 C CA . TYR A 1 88 ? -30.927 -7.126 30.012 1.00 89.69 88 TYR A CA 1
ATOM 636 C C . TYR A 1 88 ? -30.250 -7.392 28.658 1.00 89.69 88 TYR A C 1
ATOM 638 O O . TYR A 1 88 ? -29.342 -6.644 28.283 1.00 89.69 88 TYR A O 1
ATOM 646 N N . ASP A 1 89 ? -30.682 -8.426 27.927 1.00 89.88 89 ASP A N 1
ATOM 647 C CA . ASP A 1 89 ? -30.093 -8.800 26.634 1.00 89.88 89 ASP A CA 1
ATOM 648 C C . ASP A 1 89 ? -30.336 -7.723 25.570 1.00 89.88 89 ASP A C 1
ATOM 650 O O . ASP A 1 89 ? -29.399 -7.311 24.888 1.00 89.88 89 ASP A O 1
ATOM 654 N N . GLU A 1 90 ? -31.552 -7.177 25.478 1.00 86.38 90 GLU A N 1
ATOM 655 C CA . GLU A 1 90 ? -31.882 -6.155 24.476 1.00 86.38 90 GLU A CA 1
ATOM 656 C C . GLU A 1 90 ? -31.092 -4.859 24.699 1.00 86.38 90 GLU A C 1
ATOM 658 O O . GLU A 1 90 ? -30.562 -4.249 23.765 1.00 86.38 90 GLU A O 1
ATOM 663 N N . VAL A 1 91 ? -30.958 -4.440 25.958 1.00 87.81 91 VAL A N 1
ATOM 664 C CA . VAL A 1 91 ? -30.168 -3.266 26.341 1.00 87.81 91 VAL A CA 1
ATOM 665 C C . VAL A 1 91 ? -28.679 -3.492 26.048 1.00 87.81 91 VAL A C 1
ATOM 667 O O . VAL A 1 91 ? -28.003 -2.602 25.518 1.00 87.81 91 VAL A O 1
ATOM 670 N N . TYR A 1 92 ? -28.158 -4.687 26.341 1.00 86.94 92 TYR A N 1
ATOM 671 C CA . TYR A 1 92 ? -26.773 -5.049 26.049 1.00 86.94 92 TYR A CA 1
ATOM 672 C C . TYR A 1 92 ? -26.483 -5.052 24.545 1.00 86.94 92 TYR A C 1
ATOM 674 O O . TYR A 1 92 ? -25.481 -4.463 24.112 1.00 86.94 92 TYR A O 1
ATOM 682 N N . ASP A 1 93 ? -27.372 -5.652 23.757 1.00 86.38 93 ASP A N 1
ATOM 683 C CA . ASP A 1 93 ? -27.284 -5.688 22.303 1.00 86.38 93 ASP A CA 1
ATOM 684 C C . ASP A 1 93 ? -27.339 -4.278 21.721 1.00 86.38 93 ASP A C 1
ATOM 686 O O . ASP A 1 93 ? -26.495 -3.936 20.896 1.00 86.38 93 ASP A O 1
ATOM 690 N N . ASN A 1 94 ? -28.205 -3.394 22.221 1.00 85.81 94 ASN A N 1
ATOM 691 C CA . ASN A 1 94 ? -28.256 -1.993 21.792 1.00 85.81 94 ASN A CA 1
ATOM 692 C C . ASN A 1 94 ? -26.943 -1.232 22.067 1.00 85.81 94 ASN A C 1
ATOM 694 O O . ASN A 1 94 ? -26.470 -0.473 21.214 1.00 85.81 94 ASN A O 1
ATOM 698 N N . PHE A 1 95 ? -26.285 -1.472 23.208 1.00 81.19 95 PHE A N 1
ATOM 699 C CA . PHE A 1 95 ? -24.983 -0.862 23.519 1.00 81.19 95 PHE A CA 1
ATOM 700 C C . PHE A 1 95 ? -23.825 -1.386 22.655 1.00 81.19 95 PHE A C 1
ATOM 702 O O . PHE A 1 95 ? -22.793 -0.711 22.516 1.00 81.19 95 PHE A O 1
ATOM 709 N N . HIS A 1 96 ? -23.960 -2.587 22.090 1.00 83.38 96 HIS A N 1
ATOM 710 C CA . HIS A 1 96 ? -22.903 -3.257 21.329 1.00 83.38 96 HIS A CA 1
ATOM 711 C C . HIS A 1 96 ? -23.166 -3.309 19.822 1.00 83.38 96 HIS A C 1
ATOM 713 O O . HIS A 1 96 ? -22.204 -3.416 19.055 1.00 83.38 96 HIS A O 1
ATOM 719 N N . ALA A 1 97 ? -24.411 -3.127 19.383 1.00 80.56 97 ALA A N 1
ATOM 720 C CA . ALA A 1 97 ? -24.827 -3.131 17.986 1.00 80.56 97 ALA A CA 1
ATOM 721 C C . ALA A 1 97 ? -24.010 -2.118 17.174 1.00 80.56 97 ALA A C 1
ATOM 723 O O . ALA A 1 97 ? -23.370 -2.486 16.186 1.00 80.56 97 ALA A O 1
ATOM 724 N N . GLY A 1 98 ? -23.891 -0.877 17.662 1.00 80.19 98 GLY A N 1
ATOM 725 C CA . GLY A 1 98 ? -23.089 0.164 17.009 1.00 80.19 98 GLY A CA 1
ATOM 726 C C . GLY A 1 98 ? -21.591 -0.159 16.940 1.00 80.19 98 GLY A C 1
ATOM 727 O O . GLY A 1 98 ? -20.949 0.090 15.920 1.00 80.19 98 GLY A O 1
ATOM 728 N N . LYS A 1 99 ? -21.026 -0.780 17.985 1.00 84.44 99 LYS A N 1
ATOM 729 C CA . LYS A 1 99 ? -19.608 -1.190 18.008 1.00 84.44 99 LYS A CA 1
ATOM 730 C C . LYS A 1 99 ? -19.338 -2.334 17.038 1.00 84.44 99 LYS A C 1
ATOM 732 O O . LYS A 1 99 ? -18.266 -2.387 16.436 1.00 84.44 99 LYS A O 1
ATOM 737 N N . SER A 1 100 ? -20.285 -3.260 16.899 1.00 82.50 100 SER A N 1
ATOM 738 C CA . SER A 1 100 ? -20.163 -4.399 15.993 1.00 82.50 100 SER A CA 1
ATOM 739 C C . SER A 1 100 ? -20.127 -3.940 14.534 1.00 82.50 100 SER A C 1
ATOM 741 O O . SER A 1 100 ? -19.202 -4.320 13.814 1.00 82.50 100 SER A O 1
ATOM 743 N N . GLU A 1 101 ? -21.026 -3.032 14.141 1.00 84.25 101 GLU A N 1
ATOM 744 C CA . GLU A 1 101 ? -21.062 -2.456 12.795 1.00 84.25 101 GLU A CA 1
ATOM 745 C C . GLU A 1 101 ? -19.847 -1.569 12.526 1.00 84.25 101 GLU A C 1
ATOM 747 O O . GLU A 1 101 ? -19.193 -1.735 11.499 1.00 84.25 101 GLU A O 1
ATOM 752 N N . GLN A 1 102 ? -19.438 -0.722 13.478 1.00 85.50 102 GLN A N 1
ATOM 753 C CA . GLN A 1 102 ? -18.200 0.060 13.359 1.00 85.50 102 GLN A CA 1
ATOM 754 C C . GLN A 1 102 ? -16.974 -0.836 13.163 1.00 85.50 102 GLN A C 1
ATOM 756 O O . GLN A 1 102 ? -16.133 -0.569 12.308 1.00 85.50 102 GLN A O 1
ATOM 761 N N . ARG A 1 103 ? -16.877 -1.941 13.909 1.00 86.75 103 ARG A N 1
ATOM 762 C CA . ARG A 1 103 ? -15.770 -2.897 13.785 1.00 86.75 103 ARG A CA 1
ATOM 763 C C . ARG A 1 103 ? -15.832 -3.688 12.478 1.00 86.75 103 ARG A C 1
ATOM 765 O O . ARG A 1 103 ? -14.791 -4.101 11.967 1.00 86.75 103 ARG A O 1
ATOM 772 N N . ARG A 1 104 ? -17.027 -3.921 11.933 1.00 85.88 104 ARG A N 1
ATOM 773 C CA . ARG A 1 104 ? -17.236 -4.538 10.615 1.00 85.88 104 ARG A CA 1
ATOM 774 C C . ARG A 1 104 ? -16.804 -3.587 9.504 1.00 85.88 104 ARG A C 1
ATOM 776 O O . ARG A 1 104 ? -16.052 -3.993 8.621 1.00 85.88 104 ARG A O 1
ATOM 783 N N . GLN A 1 105 ? -17.201 -2.322 9.606 1.00 86.56 105 GLN A N 1
ATOM 784 C CA . GLN A 1 105 ? -16.821 -1.261 8.684 1.00 86.56 105 GLN A CA 1
ATOM 785 C C . GLN A 1 105 ? -15.308 -1.027 8.701 1.00 86.56 105 GLN A C 1
ATOM 787 O O . GLN A 1 105 ? -14.698 -1.025 7.638 1.00 86.56 105 GLN A O 1
ATOM 792 N N . ASP A 1 106 ? -14.690 -0.947 9.886 1.00 86.44 106 ASP A N 1
ATOM 793 C CA . ASP A 1 106 ? -13.238 -0.794 10.039 1.00 86.44 106 ASP A CA 1
ATOM 794 C C . ASP A 1 106 ? -12.476 -1.965 9.403 1.00 86.44 106 ASP A C 1
ATOM 796 O O . ASP A 1 106 ? -11.515 -1.771 8.663 1.00 86.44 106 ASP A O 1
ATOM 800 N N . LYS A 1 107 ? -12.950 -3.204 9.591 1.00 84.75 107 LYS A N 1
ATOM 801 C CA . LYS A 1 107 ? -12.365 -4.383 8.929 1.00 84.75 107 LYS A CA 1
ATOM 802 C C . LYS A 1 107 ? -12.462 -4.328 7.404 1.00 84.75 107 LYS A C 1
ATOM 804 O O . LYS A 1 107 ? -11.549 -4.813 6.743 1.00 84.75 107 LYS A O 1
ATOM 809 N N . LEU A 1 108 ? -13.545 -3.776 6.860 1.00 83.31 108 LEU A N 1
ATOM 810 C CA . LEU A 1 108 ? -13.744 -3.622 5.416 1.00 83.31 108 LEU A CA 1
ATOM 811 C C . LEU A 1 108 ? -12.897 -2.476 4.845 1.00 83.31 108 LEU A C 1
ATOM 813 O O . LEU A 1 108 ? -12.338 -2.608 3.757 1.00 83.31 108 LEU A O 1
ATOM 817 N N . SER A 1 109 ? -12.762 -1.365 5.573 1.00 82.25 109 SER A N 1
ATOM 818 C CA . SER A 1 109 ? -11.937 -0.227 5.155 1.00 82.25 109 SER A CA 1
ATOM 819 C C . SER A 1 109 ? -10.445 -0.479 5.331 1.00 82.25 109 SER A C 1
ATOM 821 O O . SER A 1 109 ? -9.636 0.089 4.593 1.00 82.25 109 SER A O 1
ATOM 823 N N . ARG A 1 110 ? -10.058 -1.327 6.292 1.00 84.81 110 ARG A N 1
ATOM 824 C CA . ARG A 1 110 ? -8.658 -1.625 6.587 1.00 84.81 110 ARG A CA 1
ATOM 825 C C . ARG A 1 110 ? -8.051 -2.478 5.482 1.00 84.81 110 ARG A C 1
ATOM 827 O O . ARG A 1 110 ? -8.027 -3.706 5.541 1.00 84.81 110 ARG A O 1
ATOM 834 N N . GLN A 1 111 ? -7.495 -1.791 4.493 1.00 83.06 111 GLN A N 1
ATOM 835 C CA . GLN A 1 111 ? -6.666 -2.409 3.475 1.00 83.06 111 GLN A CA 1
ATOM 836 C C . GLN A 1 111 ? -5.480 -3.124 4.127 1.00 83.06 111 GLN A C 1
ATOM 838 O O . GLN A 1 111 ? -4.928 -2.697 5.145 1.00 83.06 111 GLN A O 1
ATOM 843 N N . SER A 1 112 ? -5.087 -4.250 3.542 1.00 89.88 112 SER A N 1
ATOM 844 C CA . SER A 1 112 ? -3.914 -4.986 4.000 1.00 89.88 112 SER A CA 1
ATOM 845 C C . SER A 1 112 ? -2.657 -4.122 3.882 1.00 89.88 112 SER A C 1
ATOM 847 O O . SER A 1 112 ? -2.474 -3.435 2.876 1.00 89.88 112 SER A O 1
ATOM 849 N N . LYS A 1 113 ? -1.746 -4.247 4.847 1.00 87.75 113 LYS A N 1
ATOM 850 C CA . LYS A 1 113 ? -0.518 -3.446 4.882 1.00 87.75 113 LYS A CA 1
ATOM 851 C C . LYS A 1 113 ? 0.413 -3.678 3.680 1.00 87.75 113 LYS A C 1
ATOM 853 O O . LYS A 1 113 ? 1.085 -2.744 3.271 1.00 87.75 113 LYS A O 1
ATOM 858 N N . TYR A 1 114 ? 0.440 -4.892 3.117 1.00 91.69 114 TYR A N 1
ATOM 859 C CA . TYR A 1 114 ? 1.456 -5.290 2.128 1.00 91.69 114 TYR A CA 1
ATOM 860 C C . TYR A 1 114 ? 0.914 -5.779 0.779 1.00 91.69 114 TYR A C 1
ATOM 862 O O . TYR A 1 114 ? 1.681 -5.833 -0.174 1.00 91.69 114 TYR A O 1
ATOM 870 N N . ILE A 1 115 ? -0.372 -6.137 0.640 1.00 93.19 115 ILE A N 1
ATOM 871 C CA . ILE A 1 115 ? -0.855 -6.754 -0.617 1.00 93.19 115 ILE A CA 1
ATOM 872 C C . ILE A 1 115 ? -0.724 -5.787 -1.795 1.00 93.19 115 ILE A C 1
ATOM 874 O O . ILE A 1 115 ? -0.406 -6.222 -2.896 1.00 93.19 115 ILE A O 1
ATOM 878 N N . ALA A 1 116 ? -0.923 -4.485 -1.574 1.00 93.00 116 ALA A N 1
ATOM 879 C CA . ALA A 1 116 ? -0.725 -3.486 -2.619 1.00 93.00 116 ALA A CA 1
ATOM 880 C C . ALA A 1 116 ? 0.722 -3.498 -3.144 1.00 93.00 116 ALA A C 1
ATOM 882 O O . ALA A 1 116 ? 0.926 -3.606 -4.347 1.00 93.00 116 ALA A O 1
ATOM 883 N N . GLU A 1 117 ? 1.712 -3.487 -2.249 1.00 94.56 117 GLU A N 1
ATOM 884 C CA . GLU A 1 117 ? 3.134 -3.522 -2.615 1.00 94.56 117 GLU A CA 1
ATOM 885 C C . GLU A 1 117 ? 3.548 -4.868 -3.234 1.00 94.56 117 GLU A C 1
ATOM 887 O O . GLU A 1 117 ? 4.363 -4.926 -4.150 1.00 94.56 117 GLU A O 1
ATOM 892 N N . LEU A 1 118 ? 2.964 -5.976 -2.774 1.00 95.62 118 LEU A N 1
ATOM 893 C CA . LEU A 1 118 ? 3.203 -7.286 -3.383 1.00 95.62 118 LEU A CA 1
ATOM 894 C C . LEU A 1 118 ? 2.666 -7.344 -4.815 1.00 95.62 118 LEU A C 1
ATOM 896 O O . LEU A 1 118 ? 3.332 -7.898 -5.685 1.00 95.62 118 LEU A O 1
ATOM 900 N N . LYS A 1 119 ? 1.497 -6.746 -5.075 1.00 96.19 119 LYS A N 1
ATOM 901 C CA . LYS A 1 119 ? 0.935 -6.640 -6.427 1.00 96.19 119 LYS A CA 1
ATOM 902 C C . LYS A 1 119 ? 1.805 -5.771 -7.334 1.00 96.19 119 LYS A C 1
ATOM 904 O O . LYS A 1 119 ? 2.048 -6.169 -8.468 1.00 96.19 119 LYS A O 1
ATOM 909 N N . THR A 1 120 ? 2.312 -4.634 -6.848 1.00 95.00 120 THR A N 1
ATOM 910 C CA . THR A 1 120 ? 3.212 -3.786 -7.650 1.00 95.00 120 THR A CA 1
ATOM 911 C C . THR A 1 120 ? 4.519 -4.506 -7.967 1.00 95.00 120 THR A C 1
ATOM 913 O O . THR A 1 120 ? 4.911 -4.544 -9.126 1.00 95.00 120 THR A O 1
ATOM 916 N N . LYS A 1 121 ? 5.136 -5.179 -6.986 1.00 96.25 121 LYS A N 1
ATOM 917 C CA . LYS A 1 121 ? 6.364 -5.969 -7.200 1.00 96.25 121 LYS A CA 1
ATOM 918 C C . LYS A 1 121 ? 6.162 -7.179 -8.110 1.00 96.25 121 LYS A C 1
ATOM 920 O O . LYS A 1 121 ? 7.094 -7.605 -8.788 1.00 96.25 121 LYS A O 1
ATOM 925 N N . ALA A 1 122 ? 4.975 -7.784 -8.092 1.00 97.31 122 ALA A N 1
ATOM 926 C CA . ALA A 1 122 ? 4.639 -8.857 -9.021 1.00 97.31 122 ALA A CA 1
ATOM 927 C C . ALA A 1 122 ? 4.599 -8.330 -10.462 1.00 97.31 122 ALA A C 1
ATOM 929 O O . ALA A 1 122 ? 5.251 -8.914 -11.321 1.00 97.31 122 ALA A O 1
ATOM 930 N N . ALA A 1 123 ? 3.932 -7.194 -10.688 1.00 95.44 123 ALA A N 1
ATOM 931 C CA . ALA A 1 123 ? 3.883 -6.541 -11.996 1.00 95.44 123 ALA A CA 1
ATOM 932 C C . ALA A 1 123 ? 5.268 -6.055 -12.468 1.00 95.44 123 ALA A C 1
ATOM 934 O O . ALA A 1 123 ? 5.605 -6.186 -13.638 1.00 95.44 123 ALA A O 1
ATOM 935 N N . GLU A 1 124 ? 6.105 -5.531 -11.566 1.00 93.31 124 GLU A N 1
ATOM 936 C CA . GLU A 1 124 ? 7.501 -5.180 -11.877 1.00 93.31 124 GLU A CA 1
ATOM 937 C C . GLU A 1 124 ? 8.292 -6.399 -12.366 1.00 93.31 124 GLU A C 1
ATOM 939 O O . GLU A 1 124 ? 8.920 -6.338 -13.419 1.00 93.31 124 GLU A O 1
ATOM 944 N N . ARG A 1 125 ? 8.192 -7.533 -11.662 1.00 95.62 125 ARG A N 1
ATOM 945 C CA . ARG A 1 125 ? 8.871 -8.776 -12.052 1.00 95.62 125 ARG A CA 1
ATOM 946 C C . ARG A 1 125 ? 8.358 -9.341 -13.375 1.00 95.62 125 ARG A C 1
ATOM 948 O O . ARG A 1 125 ? 9.152 -9.875 -14.141 1.00 95.62 125 ARG A O 1
ATOM 955 N N . GLU A 1 126 ? 7.055 -9.276 -13.624 1.00 95.75 126 GLU A N 1
ATOM 956 C CA . GLU A 1 126 ? 6.468 -9.706 -14.898 1.00 95.75 126 GLU A CA 1
ATOM 957 C C . GLU A 1 126 ? 7.074 -8.912 -16.062 1.00 95.75 126 GLU A C 1
ATOM 959 O O . GLU A 1 126 ? 7.595 -9.505 -17.004 1.00 95.75 126 GLU A O 1
ATOM 964 N N . ARG A 1 127 ? 7.168 -7.585 -15.922 1.00 90.69 127 ARG A N 1
ATOM 965 C CA . ARG A 1 127 ? 7.829 -6.730 -16.917 1.00 90.69 127 ARG A CA 1
ATOM 966 C C . ARG A 1 127 ? 9.315 -7.037 -17.079 1.00 90.69 127 ARG A C 1
ATOM 968 O O . ARG A 1 127 ? 9.809 -7.108 -18.197 1.00 90.69 127 ARG A O 1
ATOM 975 N N . GLU A 1 128 ? 10.051 -7.254 -15.989 1.00 92.44 128 GLU A N 1
ATOM 976 C CA . GLU A 1 128 ? 11.461 -7.661 -16.076 1.00 92.44 128 GLU A CA 1
ATOM 977 C C . GLU A 1 128 ? 11.628 -8.972 -16.861 1.00 92.44 128 GLU A C 1
ATOM 979 O O . GLU A 1 128 ? 12.558 -9.110 -17.659 1.00 92.44 128 GLU A O 1
ATOM 984 N N . GLN A 1 129 ? 10.723 -9.934 -16.660 1.00 95.44 129 GLN A N 1
ATOM 985 C CA . GLN A 1 129 ? 10.733 -11.198 -17.395 1.00 95.44 129 GLN A CA 1
ATOM 986 C C . GLN A 1 129 ? 10.455 -10.992 -18.887 1.00 95.44 129 GLN A C 1
ATOM 988 O O . GLN A 1 129 ? 11.152 -11.595 -19.708 1.00 95.44 129 GLN A O 1
ATOM 993 N N . GLU A 1 130 ? 9.505 -10.125 -19.241 1.00 91.94 130 GLU A N 1
ATOM 994 C CA . GLU A 1 130 ? 9.228 -9.745 -20.632 1.00 91.94 130 GLU A CA 1
ATOM 995 C C . GLU A 1 130 ? 10.457 -9.102 -21.291 1.00 91.94 130 GLU A C 1
ATOM 997 O O . GLU A 1 130 ? 10.910 -9.572 -22.337 1.00 91.94 130 GLU A O 1
ATOM 1002 N N . MET A 1 131 ? 11.100 -8.142 -20.619 1.00 90.38 131 MET A N 1
ATOM 1003 C CA . MET A 1 131 ? 12.331 -7.497 -21.099 1.00 90.38 131 MET A CA 1
ATOM 1004 C C . MET A 1 131 ? 13.469 -8.505 -21.321 1.00 90.38 131 MET A C 1
ATOM 1006 O O . MET A 1 131 ? 14.223 -8.425 -22.296 1.00 90.38 131 MET A O 1
ATOM 1010 N N . VAL A 1 132 ? 13.625 -9.479 -20.419 1.00 94.88 132 VAL A N 1
ATOM 1011 C CA . VAL A 1 132 ? 14.625 -10.549 -20.566 1.00 94.88 132 VAL A CA 1
ATOM 1012 C C . VAL A 1 132 ? 14.292 -11.450 -21.752 1.00 94.88 132 VAL A C 1
ATOM 1014 O O . VAL A 1 132 ? 15.195 -11.820 -22.510 1.00 94.88 132 VAL A O 1
ATOM 1017 N N . HIS A 1 133 ? 13.018 -11.802 -21.925 1.00 94.81 133 HIS A N 1
ATOM 1018 C CA . HIS A 1 133 ? 12.561 -12.610 -23.046 1.00 94.81 133 HIS A CA 1
ATOM 1019 C C . HIS A 1 133 ? 12.817 -11.903 -24.382 1.00 94.81 133 HIS A C 1
ATOM 1021 O O . HIS A 1 133 ? 13.384 -12.501 -25.293 1.00 94.81 133 HIS A O 1
ATOM 1027 N N . GLU A 1 134 ? 12.518 -10.613 -24.482 1.00 91.0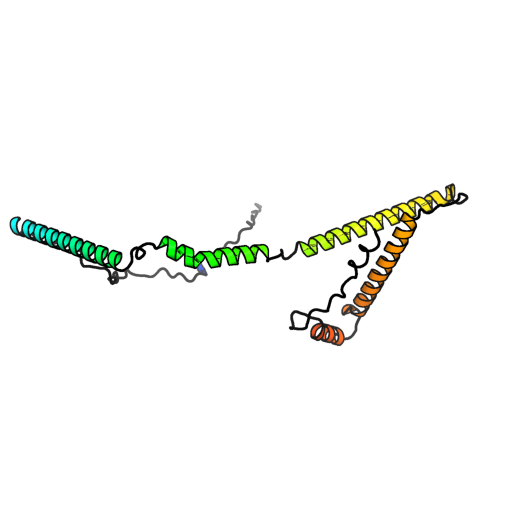6 134 GLU A N 1
ATOM 1028 C CA . GLU A 1 134 ? 12.771 -9.818 -25.685 1.00 91.06 134 GLU A CA 1
ATOM 1029 C C . GLU A 1 134 ? 14.254 -9.703 -26.009 1.00 91.06 134 GLU A C 1
ATOM 1031 O O . GLU A 1 134 ? 14.662 -9.962 -27.139 1.00 91.06 134 GLU A O 1
ATOM 1036 N N . ARG A 1 135 ? 15.095 -9.405 -25.012 1.00 93.38 135 ARG A N 1
ATOM 1037 C CA . ARG A 1 135 ? 16.555 -9.394 -25.197 1.00 93.38 135 ARG A CA 1
ATOM 1038 C C . ARG A 1 135 ? 17.075 -10.749 -25.665 1.00 93.38 135 ARG A C 1
ATOM 1040 O O . ARG A 1 135 ? 18.048 -10.812 -26.416 1.00 93.38 135 ARG A O 1
ATOM 1047 N N . LYS A 1 136 ? 16.456 -11.844 -25.216 1.00 96.81 136 LYS A N 1
ATOM 1048 C CA . LYS A 1 136 ? 16.781 -13.188 -25.696 1.00 96.81 136 LYS A CA 1
ATOM 1049 C C . LYS A 1 136 ? 16.384 -13.354 -27.166 1.00 96.81 136 LYS A C 1
ATOM 1051 O O . LYS A 1 136 ? 17.234 -13.787 -27.937 1.00 96.81 136 LYS A O 1
ATOM 1056 N N . MET A 1 137 ? 15.171 -12.952 -27.547 1.00 92.56 137 MET A N 1
ATOM 1057 C CA . MET A 1 137 ? 14.692 -13.008 -28.934 1.00 92.56 137 MET A CA 1
ATOM 1058 C C . MET A 1 137 ? 15.566 -12.176 -29.880 1.00 92.56 137 MET A C 1
ATOM 1060 O O . MET A 1 137 ? 15.972 -12.668 -30.927 1.00 92.56 137 MET A O 1
ATOM 1064 N N . VAL A 1 138 ? 15.928 -10.948 -29.496 1.00 91.62 138 VAL A N 1
ATOM 1065 C CA . VAL A 1 138 ? 16.827 -10.087 -30.287 1.00 91.62 138 VAL A CA 1
ATOM 1066 C C . VAL A 1 138 ? 18.177 -10.768 -30.502 1.00 91.62 138 VAL A C 1
ATOM 1068 O O . VAL A 1 138 ? 18.650 -10.857 -31.630 1.00 91.62 138 VAL A O 1
ATOM 1071 N N . ARG A 1 139 ? 18.757 -11.342 -29.442 1.00 95.75 139 ARG A N 1
ATOM 1072 C CA . ARG A 1 139 ? 20.033 -12.062 -29.531 1.00 95.75 139 ARG A CA 1
ATOM 1073 C C . ARG A 1 139 ? 19.952 -13.305 -30.427 1.00 95.75 139 ARG A C 1
ATOM 1075 O O . ARG A 1 139 ? 20.953 -13.691 -31.022 1.00 95.75 139 ARG A O 1
ATOM 1082 N N . GLU A 1 140 ? 18.807 -13.981 -30.480 1.00 94.06 140 GLU A N 1
ATOM 1083 C CA . GLU A 1 140 ? 18.584 -15.110 -31.394 1.00 94.06 140 GLU A CA 1
ATOM 1084 C C . GLU A 1 140 ? 18.508 -14.628 -32.849 1.00 94.06 140 GLU A C 1
ATOM 1086 O O . GLU A 1 140 ? 19.202 -15.177 -33.703 1.00 94.06 140 GLU A O 1
ATOM 1091 N N . VAL A 1 141 ? 17.798 -13.526 -33.107 1.00 91.12 141 VAL A N 1
ATOM 1092 C CA . VAL A 1 141 ? 17.722 -12.903 -34.438 1.00 91.12 141 VAL A CA 1
ATOM 1093 C C . VAL A 1 141 ? 19.092 -12.420 -34.926 1.00 91.12 141 VAL A C 1
ATOM 1095 O O . VAL A 1 141 ? 19.443 -12.665 -36.075 1.00 91.12 141 VAL A O 1
ATOM 1098 N N . GLU A 1 142 ? 19.895 -11.783 -34.071 1.00 91.19 142 GLU A N 1
ATOM 1099 C CA . GLU A 1 142 ? 21.259 -11.339 -34.412 1.00 91.19 142 GLU A CA 1
ATOM 1100 C C . GLU A 1 142 ? 22.174 -12.512 -34.796 1.00 91.19 142 GLU A C 1
ATOM 1102 O O . GLU A 1 142 ? 23.007 -12.399 -35.693 1.00 91.19 142 GLU A O 1
ATOM 1107 N N . LYS A 1 143 ? 22.012 -13.679 -34.160 1.00 93.38 143 LYS A N 1
ATOM 1108 C CA . LYS A 1 143 ? 22.767 -14.888 -34.537 1.00 93.38 143 LYS A CA 1
ATOM 1109 C C . LYS A 1 143 ? 22.339 -15.428 -35.898 1.00 93.38 143 LYS A C 1
ATOM 1111 O O . LYS A 1 143 ? 23.175 -15.918 -36.655 1.00 93.38 143 LYS A O 1
ATOM 1116 N N . GLU A 1 144 ? 21.049 -15.347 -36.205 1.00 89.56 144 GLU A N 1
ATOM 1117 C CA . GLU A 1 144 ? 20.479 -15.769 -37.487 1.00 89.56 144 GLU A CA 1
ATOM 1118 C C . GLU A 1 144 ? 20.679 -14.728 -38.603 1.00 89.56 144 GLU A C 1
ATOM 1120 O O . GLU A 1 144 ? 20.506 -15.036 -39.784 1.00 89.56 144 GLU A O 1
ATOM 1125 N N . GLU A 1 145 ? 21.113 -13.513 -38.263 1.00 92.00 145 GLU A N 1
ATOM 1126 C CA . GLU A 1 145 ? 21.351 -12.427 -39.215 1.00 92.00 145 GLU A CA 1
ATOM 1127 C C . GLU A 1 145 ? 22.431 -12.774 -40.245 1.00 92.00 145 GLU A C 1
ATOM 1129 O O . GLU A 1 145 ? 22.308 -12.404 -41.410 1.00 92.00 145 GLU A O 1
ATOM 1134 N N . HIS A 1 146 ? 23.433 -13.575 -39.875 1.00 89.00 146 HIS A N 1
ATOM 1135 C CA . HIS A 1 146 ? 24.426 -14.073 -40.832 1.00 89.00 146 HIS A CA 1
ATOM 1136 C C . HIS A 1 146 ? 23.800 -14.962 -41.927 1.00 89.00 146 HIS A C 1
ATOM 1138 O O . HIS A 1 146 ? 24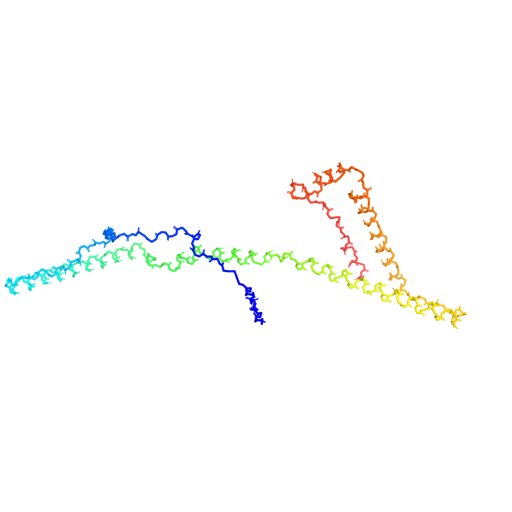.323 -15.043 -43.036 1.00 89.00 146 HIS A O 1
ATOM 1144 N N . LEU A 1 147 ? 22.682 -15.640 -41.639 1.00 88.81 147 LEU A N 1
ATOM 1145 C CA . LEU A 1 147 ? 22.002 -16.527 -42.589 1.00 88.81 147 LEU A CA 1
ATOM 1146 C C . LEU A 1 147 ? 20.931 -15.790 -43.405 1.00 88.81 147 LEU A C 1
ATOM 1148 O O . LEU A 1 147 ? 20.715 -16.126 -44.568 1.00 88.81 147 LEU A O 1
ATOM 1152 N N . TYR A 1 148 ? 20.270 -14.790 -42.815 1.00 85.56 148 TYR A N 1
ATOM 1153 C CA . TYR A 1 148 ? 19.087 -14.149 -43.403 1.00 85.56 148 TYR A CA 1
ATOM 1154 C C . TYR A 1 148 ? 19.203 -12.627 -43.588 1.00 85.56 148 TYR A C 1
ATOM 1156 O O . TYR A 1 148 ? 18.220 -11.984 -43.949 1.00 85.56 148 TYR A O 1
ATOM 1164 N N . GLY A 1 149 ? 20.389 -12.039 -43.404 1.00 88.06 149 GLY A N 1
ATOM 1165 C CA . GLY A 1 149 ? 20.615 -10.589 -43.473 1.00 88.06 149 GLY A CA 1
ATOM 1166 C C . GLY A 1 149 ? 20.307 -9.942 -44.828 1.00 88.06 149 GLY A C 1
ATOM 1167 O O . GLY A 1 149 ? 19.966 -8.766 -44.879 1.00 88.06 149 GLY A O 1
ATOM 1168 N N . ASN A 1 150 ? 20.342 -10.713 -45.919 1.00 90.06 150 ASN A N 1
ATOM 1169 C CA . ASN A 1 150 ? 19.988 -10.232 -47.261 1.00 90.06 150 ASN A CA 1
ATOM 1170 C C . ASN A 1 150 ? 18.468 -10.188 -47.521 1.00 90.06 150 ASN A C 1
ATOM 1172 O O . ASN A 1 150 ? 18.052 -9.816 -48.617 1.00 90.06 150 ASN A O 1
ATOM 1176 N N . LYS A 1 151 ? 17.631 -10.614 -46.564 1.00 93.06 151 LYS A N 1
ATOM 1177 C CA . LYS A 1 151 ? 16.172 -10.670 -46.715 1.00 93.06 151 LYS A CA 1
ATOM 1178 C C . LYS A 1 151 ? 15.501 -9.468 -46.052 1.00 93.06 151 LYS A C 1
ATOM 1180 O O . LYS A 1 151 ? 15.949 -8.966 -45.024 1.00 93.06 151 LYS A O 1
ATOM 1185 N N . GLU A 1 152 ? 14.397 -9.021 -46.639 1.00 89.69 152 GLU A N 1
ATOM 1186 C CA . GLU A 1 152 ? 13.617 -7.892 -46.131 1.00 89.69 152 GLU A CA 1
ATOM 1187 C C . GLU A 1 152 ? 12.993 -8.210 -44.758 1.00 89.69 152 GLU A C 1
ATOM 1189 O O . GLU A 1 152 ? 12.407 -9.278 -44.556 1.00 89.69 152 GLU A O 1
ATOM 1194 N N . LYS A 1 153 ? 13.114 -7.271 -43.808 1.00 89.75 153 LYS A N 1
ATOM 1195 C CA . LYS A 1 153 ? 12.544 -7.356 -42.453 1.00 89.75 153 LYS A CA 1
ATOM 1196 C C . LYS A 1 153 ? 11.282 -6.490 -42.391 1.00 89.75 153 LYS A C 1
ATOM 1198 O O . LYS A 1 153 ? 11.359 -5.277 -42.573 1.00 89.75 153 LYS A O 1
ATOM 1203 N N . PHE A 1 154 ? 10.127 -7.087 -42.101 1.00 90.00 154 PHE A N 1
ATOM 1204 C CA . PHE A 1 154 ? 8.857 -6.361 -41.979 1.00 90.00 154 PHE A CA 1
ATOM 1205 C C . PHE A 1 154 ? 8.437 -6.233 -40.517 1.00 90.00 154 PHE A C 1
ATOM 1207 O O . PHE A 1 154 ? 8.397 -7.224 -39.790 1.00 90.00 154 PHE A O 1
ATOM 1214 N N . ILE A 1 155 ? 8.078 -5.017 -40.097 1.00 90.38 155 ILE A N 1
ATOM 1215 C CA . ILE A 1 155 ? 7.596 -4.746 -38.740 1.00 90.38 155 ILE A CA 1
ATOM 1216 C C . ILE A 1 155 ? 6.093 -4.446 -38.762 1.00 90.38 155 ILE A C 1
ATOM 1218 O O . ILE A 1 155 ? 5.630 -3.500 -39.412 1.00 90.38 155 ILE A O 1
ATOM 1222 N N . THR A 1 156 ? 5.324 -5.224 -38.000 1.00 94.12 156 THR A N 1
ATOM 1223 C CA . THR A 1 156 ? 3.877 -5.023 -37.839 1.00 94.12 156 THR A CA 1
ATOM 1224 C C . THR A 1 156 ? 3.578 -3.731 -37.070 1.00 94.12 156 THR A C 1
ATOM 1226 O O . THR A 1 156 ? 4.394 -3.242 -36.288 1.00 94.12 156 THR A O 1
ATOM 1229 N N . SER A 1 157 ? 2.404 -3.134 -37.292 1.00 94.50 157 SER A N 1
ATOM 1230 C CA . SER A 1 157 ? 1.980 -1.920 -36.572 1.00 94.50 157 SER A CA 1
ATOM 1231 C C . SER A 1 157 ? 1.941 -2.125 -35.053 1.00 94.50 157 SER A C 1
ATOM 1233 O O . SER A 1 157 ? 2.373 -1.252 -34.308 1.00 94.50 157 SER A O 1
ATOM 1235 N N . ALA A 1 158 ? 1.501 -3.301 -34.599 1.00 92.69 158 ALA A N 1
ATOM 1236 C CA . ALA A 1 158 ? 1.463 -3.660 -33.183 1.00 92.69 158 ALA A CA 1
ATOM 1237 C C . ALA A 1 158 ? 2.862 -3.680 -32.542 1.00 92.69 158 ALA A C 1
ATOM 1239 O O . ALA A 1 158 ? 3.039 -3.163 -31.443 1.00 92.69 158 ALA A O 1
ATOM 1240 N N . TYR A 1 159 ? 3.871 -4.214 -33.240 1.00 89.00 159 TYR A N 1
ATOM 1241 C CA . TYR A 1 159 ? 5.240 -4.244 -32.720 1.00 89.00 159 TYR A CA 1
ATOM 1242 C C . TYR A 1 159 ? 5.891 -2.858 -32.704 1.00 89.00 159 TYR A C 1
ATOM 1244 O O . TYR A 1 159 ? 6.632 -2.540 -31.780 1.00 89.00 159 TYR A O 1
ATOM 1252 N N . ARG A 1 160 ? 5.580 -1.999 -33.686 1.00 93.88 160 ARG A N 1
ATOM 1253 C CA . ARG A 1 160 ? 6.003 -0.588 -33.652 1.00 93.88 160 ARG A CA 1
ATOM 1254 C C . ARG A 1 160 ? 5.472 0.126 -32.412 1.00 93.88 160 ARG A C 1
ATOM 1256 O O . ARG A 1 160 ? 6.244 0.781 -31.726 1.00 93.88 160 ARG A O 1
ATOM 1263 N N . LYS A 1 161 ? 4.190 -0.075 -32.096 1.00 94.75 161 LYS A N 1
ATOM 1264 C CA . LYS A 1 161 ? 3.570 0.485 -30.892 1.00 94.75 161 LYS A CA 1
ATOM 1265 C C . LYS A 1 161 ? 4.242 -0.027 -29.614 1.00 94.75 161 LYS A C 1
ATOM 1267 O O . LYS A 1 161 ? 4.563 0.770 -28.744 1.00 94.75 161 LYS A O 1
ATOM 1272 N N . LYS A 1 162 ? 4.518 -1.333 -29.540 1.00 90.38 162 LYS A N 1
ATOM 1273 C CA . LYS A 1 162 ? 5.240 -1.935 -28.413 1.00 90.38 162 LYS A CA 1
ATOM 1274 C C . LYS A 1 162 ? 6.621 -1.293 -28.211 1.00 90.38 162 LYS A C 1
ATOM 1276 O O . LYS A 1 162 ? 6.927 -0.844 -27.119 1.00 90.38 162 LYS A O 1
ATOM 1281 N N . LEU A 1 163 ? 7.409 -1.148 -29.280 1.00 89.50 163 LEU A N 1
ATOM 1282 C CA . LEU A 1 163 ? 8.724 -0.497 -29.211 1.00 89.50 163 LEU A CA 1
ATOM 1283 C C . LEU A 1 163 ? 8.656 0.959 -28.723 1.00 89.50 163 LEU A C 1
ATOM 1285 O O . LEU A 1 163 ? 9.584 1.432 -28.071 1.00 89.50 163 LEU A O 1
ATOM 1289 N N . GLU A 1 164 ? 7.600 1.692 -29.076 1.00 92.88 164 GLU A N 1
ATOM 1290 C CA . GLU A 1 164 ? 7.377 3.058 -28.591 1.00 92.88 164 GLU A CA 1
ATOM 1291 C C . GLU A 1 164 ? 7.011 3.072 -27.102 1.00 92.88 164 GLU A C 1
ATOM 1293 O O . GLU A 1 164 ? 7.587 3.852 -26.344 1.00 92.88 164 GLU A O 1
ATOM 1298 N N . GLU A 1 165 ? 6.113 2.182 -26.674 1.00 90.44 165 GLU A N 1
ATOM 1299 C CA . GLU A 1 165 ? 5.746 1.992 -25.265 1.00 90.44 165 GLU A CA 1
ATOM 1300 C C . GLU A 1 165 ? 6.982 1.630 -24.417 1.00 90.44 165 GLU A C 1
ATOM 1302 O O . GLU A 1 165 ? 7.231 2.264 -23.388 1.00 90.44 165 GLU A O 1
ATOM 1307 N N . ASP A 1 166 ? 7.822 0.713 -24.902 1.00 87.50 166 ASP A N 1
ATOM 1308 C CA . ASP A 1 166 ? 9.055 0.287 -24.233 1.00 87.50 166 ASP A CA 1
ATOM 1309 C C . ASP A 1 166 ? 10.097 1.410 -24.151 1.00 87.50 166 ASP A C 1
ATOM 1311 O O . ASP A 1 166 ? 10.825 1.514 -23.161 1.00 87.50 166 ASP A O 1
ATOM 1315 N N . ARG A 1 167 ? 10.196 2.263 -25.179 1.00 90.94 167 ARG A N 1
ATOM 1316 C CA . ARG A 1 167 ? 11.094 3.433 -25.174 1.00 90.94 167 ARG A CA 1
ATOM 1317 C C . ARG A 1 167 ? 10.657 4.470 -24.150 1.00 90.94 167 ARG A C 1
ATOM 1319 O O . ARG A 1 167 ? 11.484 4.953 -23.385 1.00 90.94 167 ARG A O 1
ATOM 1326 N N . VAL A 1 168 ? 9.364 4.785 -24.121 1.00 93.44 168 VAL A N 1
ATOM 1327 C CA . VAL A 1 168 ? 8.788 5.734 -23.159 1.00 93.44 168 VAL A CA 1
ATOM 1328 C C . VAL A 1 168 ? 8.929 5.213 -21.728 1.00 93.44 168 VAL A C 1
ATOM 1330 O O . VAL A 1 168 ? 9.134 5.997 -20.801 1.00 93.44 168 VAL A O 1
ATOM 1333 N N . TRP A 1 169 ? 8.826 3.899 -21.532 1.00 86.69 169 TRP A N 1
ATOM 1334 C CA . TRP A 1 169 ? 9.074 3.272 -20.238 1.00 86.69 169 TRP A CA 1
ATOM 1335 C C . TRP A 1 169 ? 10.546 3.371 -19.820 1.00 86.69 169 TRP A C 1
ATOM 1337 O O . TRP A 1 169 ? 10.827 3.811 -18.707 1.00 86.69 169 TRP A O 1
ATOM 1347 N N . GLN A 1 170 ? 11.477 3.027 -20.715 1.00 87.75 170 GLN A N 1
ATOM 1348 C CA . GLN A 1 170 ? 12.918 3.135 -20.458 1.00 87.75 170 GLN A CA 1
ATOM 1349 C C . GLN A 1 170 ? 13.327 4.567 -20.110 1.00 87.75 170 GLN A C 1
ATOM 1351 O O . GLN A 1 170 ? 13.991 4.770 -19.106 1.00 87.75 170 GLN A O 1
ATOM 1356 N N . GLU A 1 171 ? 12.850 5.569 -20.850 1.00 92.25 171 GLU A N 1
ATOM 1357 C CA . GLU A 1 171 ? 13.148 6.976 -20.550 1.00 92.25 171 GLU A CA 1
ATOM 1358 C C . GLU A 1 171 ? 12.623 7.408 -19.167 1.00 92.25 171 GLU A C 1
ATOM 1360 O O . GLU A 1 171 ? 13.258 8.194 -18.461 1.00 92.25 171 GLU A O 1
ATOM 1365 N N . GLN A 1 172 ? 11.463 6.890 -18.747 1.00 89.44 172 GLN A N 1
ATOM 1366 C CA . GLN A 1 172 ? 10.915 7.176 -17.421 1.00 89.44 172 GLN A CA 1
ATOM 1367 C C . GLN A 1 172 ? 11.721 6.528 -16.295 1.00 89.44 172 GLN A C 1
ATOM 1369 O O . GLN A 1 172 ? 11.952 7.192 -15.281 1.00 89.44 172 GLN A O 1
ATOM 1374 N N . GLU A 1 173 ? 12.124 5.268 -16.464 1.00 88.12 173 GLU A N 1
ATOM 1375 C CA . GLU A 1 173 ? 12.979 4.564 -15.503 1.00 88.12 173 GLU A CA 1
ATOM 1376 C C . GLU A 1 173 ? 14.372 5.191 -15.447 1.00 88.12 173 GLU A C 1
ATOM 1378 O O . GLU A 1 173 ? 14.843 5.476 -14.350 1.00 88.12 173 GLU A O 1
ATOM 1383 N N . ASP A 1 174 ? 14.968 5.531 -16.591 1.00 91.38 174 ASP A N 1
ATOM 1384 C CA . ASP A 1 174 ? 16.257 6.220 -16.659 1.00 91.38 174 ASP A CA 1
ATOM 1385 C C . ASP A 1 174 ? 16.182 7.544 -15.897 1.00 91.38 174 ASP A C 1
ATOM 1387 O O . ASP A 1 174 ? 16.962 7.773 -14.976 1.00 91.38 174 ASP A O 1
ATOM 1391 N N . ARG A 1 175 ? 15.183 8.392 -16.183 1.00 93.12 175 ARG A N 1
ATOM 1392 C CA . ARG A 1 175 ? 14.977 9.656 -15.454 1.00 93.12 175 ARG A CA 1
ATOM 1393 C C . ARG A 1 175 ? 14.855 9.434 -13.946 1.00 93.12 175 ARG A C 1
ATOM 1395 O O . ARG A 1 175 ? 15.421 10.199 -13.163 1.00 93.12 175 ARG A O 1
ATOM 1402 N N . ARG A 1 176 ? 14.113 8.406 -13.528 1.00 88.81 176 ARG A N 1
ATOM 1403 C CA . ARG A 1 176 ? 13.955 8.066 -12.111 1.00 88.81 176 ARG A CA 1
ATOM 1404 C C . ARG A 1 176 ? 15.284 7.625 -11.498 1.00 88.81 176 ARG A C 1
ATOM 1406 O O . ARG A 1 176 ? 15.637 8.100 -10.420 1.00 88.81 176 ARG A O 1
ATOM 1413 N N . GLU A 1 177 ? 16.040 6.779 -12.187 1.00 89.69 177 GLU A N 1
ATOM 1414 C CA . GLU A 1 177 ? 17.365 6.342 -11.759 1.00 89.69 177 GLU A CA 1
ATOM 1415 C C . GLU A 1 177 ? 18.334 7.528 -11.669 1.00 89.69 177 GLU A C 1
ATOM 1417 O O . GLU A 1 177 ? 19.126 7.608 -10.732 1.00 89.69 177 GLU A O 1
ATOM 1422 N N . GLU A 1 178 ? 18.257 8.503 -12.575 1.00 91.88 178 GLU A N 1
ATOM 1423 C CA . GLU A 1 178 ? 19.072 9.716 -12.506 1.00 91.88 178 GLU A CA 1
ATOM 1424 C C . GLU A 1 178 ? 18.742 10.578 -11.286 1.00 91.88 178 GLU A C 1
ATOM 1426 O O . GLU A 1 178 ? 19.653 11.094 -10.629 1.00 91.88 178 GLU A O 1
ATOM 1431 N N . GLU A 1 179 ? 17.458 10.728 -10.959 1.00 87.88 179 GLU A N 1
ATOM 1432 C CA . GLU A 1 179 ? 16.999 11.430 -9.761 1.00 87.88 179 GLU A CA 1
ATOM 1433 C C . GLU A 1 179 ? 17.442 10.706 -8.482 1.00 87.88 179 GLU A C 1
ATOM 1435 O O . GLU A 1 179 ? 17.961 11.342 -7.558 1.00 87.88 179 GLU A O 1
ATOM 1440 N N . GLU A 1 180 ? 17.307 9.379 -8.436 1.00 86.50 180 GLU A N 1
ATOM 1441 C CA . GLU A 1 180 ? 17.762 8.544 -7.322 1.00 86.50 180 GLU A CA 1
ATOM 1442 C C . GLU A 1 180 ? 19.290 8.591 -7.185 1.00 86.50 180 GLU A C 1
ATOM 1444 O O . GLU A 1 180 ? 19.805 8.865 -6.099 1.00 86.50 180 GLU A O 1
ATOM 1449 N N . ARG A 1 181 ? 20.035 8.461 -8.290 1.00 87.94 181 ARG A N 1
ATOM 1450 C CA . ARG A 1 181 ? 21.499 8.606 -8.349 1.00 87.94 181 ARG A CA 1
ATOM 1451 C C . ARG A 1 181 ? 21.936 9.985 -7.889 1.00 87.94 181 ARG A C 1
ATOM 1453 O O . ARG A 1 181 ? 22.934 10.100 -7.180 1.00 87.94 181 ARG A O 1
ATOM 1460 N N . ARG A 1 182 ? 21.216 11.033 -8.295 1.00 85.44 182 ARG A N 1
ATOM 1461 C CA . ARG A 1 182 ? 21.484 12.398 -7.848 1.00 85.44 182 ARG A CA 1
ATOM 1462 C C . ARG A 1 182 ? 21.290 12.480 -6.343 1.00 85.44 182 ARG A C 1
ATOM 1464 O O . ARG A 1 182 ? 22.148 13.075 -5.700 1.00 85.44 182 ARG A O 1
ATOM 1471 N N . ASN A 1 183 ? 20.204 11.932 -5.801 1.00 81.88 183 ASN A N 1
ATOM 1472 C CA . ASN A 1 183 ? 19.827 12.005 -4.384 1.00 81.88 183 ASN A CA 1
ATOM 1473 C C . ASN A 1 183 ? 20.526 10.984 -3.475 1.00 81.88 183 ASN A C 1
ATOM 1475 O O . ASN A 1 183 ? 20.383 11.064 -2.254 1.00 81.88 183 ASN A O 1
ATOM 1479 N N . ASP A 1 184 ? 21.312 10.081 -4.051 1.00 85.38 184 ASP A N 1
ATOM 1480 C CA . ASP A 1 184 ? 22.110 9.095 -3.339 1.00 85.38 184 ASP A CA 1
ATOM 1481 C C . ASP A 1 184 ? 23.088 9.768 -2.365 1.00 85.38 184 ASP A C 1
ATOM 1483 O O . ASP A 1 184 ? 23.967 10.555 -2.734 1.00 85.38 184 ASP A O 1
ATOM 1487 N N . VAL A 1 185 ? 22.918 9.447 -1.086 1.00 82.25 185 VAL A N 1
ATOM 1488 C CA . VAL A 1 185 ? 23.697 10.012 0.017 1.00 82.25 185 VAL A CA 1
ATOM 1489 C C . VAL A 1 185 ? 25.123 9.468 0.015 1.00 82.25 185 VAL A C 1
ATOM 1491 O O . VAL A 1 185 ? 26.037 10.178 0.420 1.00 82.25 185 VAL A O 1
ATOM 1494 N N . THR A 1 186 ? 25.340 8.248 -0.487 1.00 83.19 186 THR A N 1
ATOM 1495 C CA . THR A 1 186 ? 26.665 7.601 -0.496 1.00 83.19 186 THR A CA 1
ATOM 1496 C C . THR A 1 186 ? 27.630 8.248 -1.487 1.00 83.19 186 THR A C 1
ATOM 1498 O O . THR A 1 186 ? 28.842 8.224 -1.286 1.00 83.19 186 THR A O 1
ATOM 1501 N N . LYS A 1 187 ? 27.093 8.877 -2.538 1.00 85.06 187 LYS A N 1
ATOM 1502 C CA . LYS A 1 187 ? 27.861 9.566 -3.584 1.00 85.06 187 LYS A CA 1
ATOM 1503 C C . LYS A 1 187 ? 28.180 11.022 -3.230 1.00 85.06 187 LYS A C 1
ATOM 1505 O O . LYS A 1 187 ? 28.935 11.675 -3.948 1.00 85.06 187 LYS A O 1
ATOM 1510 N N . ARG A 1 188 ? 27.600 11.560 -2.151 1.00 79.81 188 ARG A N 1
ATOM 1511 C CA . ARG A 1 188 ? 27.761 12.959 -1.731 1.00 79.81 188 ARG A CA 1
ATOM 1512 C C . ARG A 1 188 ? 28.675 13.055 -0.505 1.00 79.81 188 ARG A C 1
ATOM 1514 O O . ARG A 1 188 ? 28.552 12.286 0.436 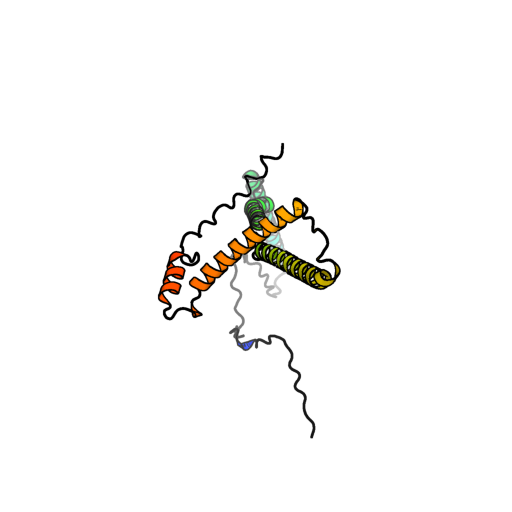1.00 79.81 188 ARG A O 1
ATOM 1521 N N . SER A 1 189 ? 29.560 14.055 -0.493 1.00 82.19 189 SER A N 1
ATOM 1522 C CA . SER A 1 189 ? 30.508 14.310 0.612 1.00 82.19 189 SER A CA 1
ATOM 1523 C C . SER A 1 189 ? 29.838 14.857 1.890 1.00 82.19 189 SER A C 1
ATOM 1525 O O . SER A 1 189 ? 30.361 14.699 2.989 1.00 82.19 189 SER A O 1
ATOM 1527 N N . ASN A 1 190 ? 28.654 15.473 1.778 1.00 83.25 190 ASN A N 1
ATOM 1528 C CA . ASN A 1 190 ? 27.950 16.094 2.903 1.00 83.25 190 ASN A CA 1
ATOM 1529 C C . ASN A 1 190 ? 26.487 15.615 2.991 1.00 83.25 190 ASN A C 1
ATOM 1531 O O . ASN A 1 190 ? 25.777 15.571 1.984 1.00 83.25 190 ASN A O 1
ATOM 1535 N N . LEU A 1 191 ? 26.021 15.320 4.211 1.00 85.44 191 LEU A N 1
ATOM 1536 C CA . LEU A 1 191 ? 24.659 14.859 4.511 1.00 85.44 191 LEU A CA 1
ATOM 1537 C C . LEU A 1 191 ? 23.612 15.990 4.497 1.00 85.44 191 LEU A C 1
ATOM 1539 O O . LEU A 1 191 ? 22.421 15.716 4.628 1.00 85.44 191 LEU A O 1
ATOM 1543 N N . GLY A 1 192 ? 24.005 17.255 4.318 1.00 85.06 192 GLY A N 1
ATOM 1544 C CA . GLY A 1 192 ? 23.070 18.392 4.326 1.00 85.06 192 GLY A CA 1
ATOM 1545 C C . GLY A 1 192 ? 21.868 18.225 3.383 1.00 85.06 192 GLY A C 1
ATOM 1546 O O . GLY A 1 192 ? 20.741 18.556 3.743 1.00 85.06 192 GLY A O 1
ATOM 1547 N N . ALA A 1 193 ? 22.072 17.625 2.209 1.00 82.62 193 ALA A N 1
ATOM 1548 C CA . ALA A 1 193 ? 20.989 17.379 1.261 1.00 82.62 193 ALA A CA 1
ATOM 1549 C C . ALA A 1 193 ? 20.081 16.196 1.652 1.00 82.62 193 ALA A C 1
ATOM 1551 O O . ALA A 1 193 ? 18.893 16.214 1.336 1.00 82.62 193 ALA A O 1
ATOM 1552 N N . PHE A 1 194 ? 20.608 15.204 2.377 1.00 84.00 194 PHE A N 1
ATOM 1553 C CA . PHE A 1 194 ? 19.797 14.150 2.990 1.00 84.00 194 PHE A CA 1
ATOM 1554 C C . PHE A 1 194 ? 18.878 14.743 4.058 1.00 84.00 194 PHE A C 1
ATOM 1556 O O . PHE A 1 194 ? 17.676 14.504 4.022 1.00 84.00 194 PHE A O 1
ATOM 1563 N N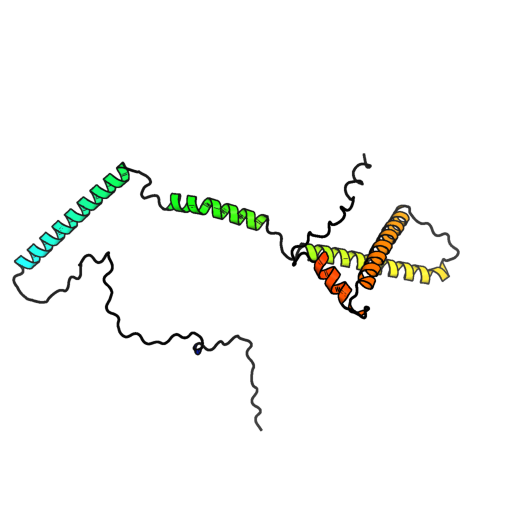 . TYR A 1 195 ? 19.417 15.579 4.950 1.00 85.69 195 TYR A N 1
ATOM 1564 C CA . TYR A 1 195 ? 18.625 16.232 5.992 1.00 85.69 195 TYR A CA 1
ATOM 1565 C C . TYR A 1 195 ? 17.605 17.223 5.421 1.00 85.69 195 TYR A C 1
ATOM 1567 O O . TYR A 1 195 ? 16.475 17.262 5.894 1.00 85.69 195 TYR A O 1
ATOM 1575 N N . SER A 1 196 ? 17.947 17.969 4.367 1.00 85.00 196 SER A N 1
ATOM 1576 C CA . SER A 1 196 ? 16.991 18.836 3.666 1.00 85.00 196 SER A CA 1
ATOM 1577 C C . SER A 1 196 ? 15.845 18.035 3.043 1.00 85.00 196 SER A C 1
ATOM 1579 O O . SER A 1 196 ? 14.684 18.384 3.243 1.00 85.00 196 SER A O 1
ATOM 1581 N N . ASN A 1 197 ? 16.142 16.922 2.366 1.00 83.88 197 ASN A N 1
ATOM 1582 C CA . ASN A 1 197 ? 15.121 16.038 1.801 1.00 83.88 197 ASN A CA 1
ATOM 1583 C C . ASN A 1 197 ? 14.266 15.376 2.898 1.00 83.88 197 ASN A C 1
ATOM 1585 O O . ASN A 1 197 ? 13.049 15.279 2.772 1.00 83.88 197 ASN A O 1
ATOM 1589 N N . LEU A 1 198 ? 14.887 14.978 4.011 1.00 84.56 198 LEU A N 1
ATOM 1590 C CA . LEU A 1 198 ? 14.207 14.399 5.168 1.00 84.56 198 LEU A CA 1
ATOM 1591 C C . LEU A 1 198 ? 13.260 15.404 5.840 1.00 84.56 198 LEU A C 1
ATOM 1593 O O . LEU A 1 198 ? 12.167 15.032 6.243 1.00 84.56 198 LEU A O 1
ATOM 1597 N N . LEU A 1 199 ? 13.655 16.674 5.936 1.00 84.31 199 LEU A N 1
ATOM 1598 C CA . LEU A 1 199 ? 12.852 17.731 6.555 1.00 84.31 199 LEU A CA 1
ATOM 1599 C C . LEU A 1 199 ? 11.769 18.302 5.638 1.00 84.31 199 LEU A C 1
ATOM 1601 O O . LEU A 1 199 ? 10.871 18.964 6.143 1.00 84.31 199 LEU A O 1
ATOM 1605 N N . THR A 1 200 ? 11.839 18.079 4.323 1.00 81.56 200 THR A N 1
ATOM 1606 C CA . THR A 1 200 ? 10.880 18.640 3.349 1.00 81.56 200 THR A CA 1
ATOM 1607 C C . THR A 1 200 ? 9.922 17.599 2.773 1.00 81.56 200 THR A C 1
ATOM 1609 O O . THR A 1 200 ? 8.741 17.889 2.623 1.00 81.56 200 THR A O 1
ATOM 1612 N N . ASN A 1 201 ? 10.394 16.379 2.498 1.00 77.62 201 ASN A N 1
ATOM 1613 C CA . ASN A 1 201 ? 9.627 15.362 1.768 1.00 77.62 201 ASN A CA 1
ATOM 1614 C C . ASN A 1 201 ? 9.209 14.154 2.624 1.00 77.62 201 ASN A C 1
ATOM 1616 O O . ASN A 1 201 ? 8.491 13.281 2.141 1.00 77.62 201 ASN A O 1
ATOM 1620 N N . ASN A 1 202 ? 9.642 14.064 3.888 1.00 82.06 202 ASN A N 1
ATOM 1621 C CA . ASN A 1 202 ? 9.270 12.942 4.751 1.00 82.06 202 ASN A CA 1
ATOM 1622 C C . ASN A 1 202 ? 7.923 13.176 5.452 1.00 82.06 202 ASN A C 1
ATOM 1624 O O . ASN A 1 202 ? 7.779 14.052 6.307 1.00 82.06 202 ASN A O 1
ATOM 1628 N N . VAL A 1 203 ? 6.970 12.307 5.134 1.00 74.94 203 VAL A N 1
ATOM 1629 C CA . VAL A 1 203 ? 5.608 12.279 5.679 1.00 74.94 203 VAL A CA 1
ATOM 1630 C C . VAL A 1 203 ? 5.593 11.991 7.185 1.00 74.94 203 VAL A C 1
ATOM 1632 O O . VAL A 1 203 ? 4.757 12.525 7.910 1.00 74.94 203 VAL A O 1
ATOM 1635 N N . ALA A 1 204 ? 6.546 11.205 7.698 1.00 75.38 204 ALA A N 1
ATOM 1636 C CA . ALA A 1 204 ? 6.621 10.860 9.120 1.00 75.38 204 ALA A CA 1
ATOM 1637 C C . ALA A 1 204 ? 6.900 12.075 10.025 1.00 75.38 204 ALA A C 1
ATOM 1639 O O . ALA A 1 204 ? 6.581 12.033 11.210 1.00 75.38 204 ALA A O 1
ATOM 1640 N N . PHE A 1 205 ? 7.457 13.159 9.472 1.00 76.38 205 PHE A N 1
ATOM 1641 C CA . PHE A 1 205 ? 7.689 14.420 10.184 1.00 76.38 205 PHE A CA 1
ATOM 1642 C C . PHE A 1 205 ? 6.544 15.438 10.016 1.00 76.38 205 PHE A C 1
ATOM 1644 O O . PHE A 1 205 ? 6.686 16.584 10.432 1.00 76.38 205 PHE A O 1
ATOM 1651 N N . GLY A 1 206 ? 5.400 15.034 9.447 1.00 74.00 206 GLY A N 1
ATOM 1652 C CA . GLY A 1 206 ? 4.210 15.884 9.316 1.00 74.00 206 GLY A CA 1
ATOM 1653 C C . GLY A 1 206 ? 4.159 16.739 8.047 1.00 74.00 206 GLY A C 1
ATOM 1654 O O . GLY A 1 206 ? 3.286 17.597 7.932 1.00 74.00 206 GLY A O 1
ATOM 1655 N N . ASN A 1 207 ? 5.060 16.509 7.085 1.00 79.94 207 ASN A N 1
ATOM 1656 C CA . ASN A 1 207 ? 4.989 17.166 5.781 1.00 79.94 207 ASN A CA 1
ATOM 1657 C C . ASN A 1 207 ? 3.864 16.590 4.911 1.00 79.94 207 ASN A C 1
ATOM 1659 O O . ASN A 1 207 ? 3.557 15.398 5.012 1.00 79.94 207 ASN A O 1
ATOM 1663 N N . PRO A 1 208 ? 3.261 17.414 4.031 1.00 72.75 208 PRO A N 1
ATOM 1664 C CA . PRO A 1 208 ? 2.258 16.937 3.093 1.00 72.75 208 PRO A CA 1
ATOM 1665 C C . PRO A 1 208 ? 2.866 15.887 2.159 1.00 72.75 208 PRO A C 1
ATOM 1667 O O . PRO A 1 208 ? 3.953 16.085 1.618 1.00 72.75 208 PRO A O 1
ATOM 1670 N N . GLU A 1 209 ? 2.140 14.785 1.955 1.00 67.44 209 GLU A N 1
ATOM 1671 C CA . GLU A 1 209 ? 2.482 13.754 0.970 1.00 67.44 209 GLU A CA 1
ATOM 1672 C C . GLU A 1 209 ? 2.837 14.404 -0.376 1.00 67.44 209 GLU A C 1
ATOM 1674 O O . GLU A 1 209 ? 2.070 15.258 -0.855 1.00 67.44 209 GLU A O 1
ATOM 1679 N N . PRO A 1 210 ? 3.964 14.024 -1.012 1.00 63.06 210 PRO A N 1
ATOM 1680 C CA . PRO A 1 210 ? 4.277 14.521 -2.338 1.00 63.06 210 PRO A CA 1
ATOM 1681 C C . PRO A 1 210 ? 3.103 14.165 -3.247 1.00 63.06 210 PRO A C 1
ATOM 1683 O O . PRO A 1 210 ? 2.715 12.999 -3.365 1.00 63.06 210 PRO A O 1
ATOM 1686 N N . LYS A 1 211 ? 2.481 15.186 -3.851 1.00 52.25 211 LYS A N 1
ATOM 1687 C CA . LYS A 1 211 ? 1.321 14.992 -4.720 1.00 52.25 211 LYS A CA 1
ATOM 1688 C C . LYS A 1 211 ? 1.753 14.100 -5.877 1.00 52.25 211 LYS A C 1
ATOM 1690 O O . LYS A 1 211 ? 2.388 14.582 -6.810 1.00 52.25 211 LYS A O 1
ATOM 1695 N N . LYS A 1 212 ? 1.408 12.809 -5.817 1.00 49.28 212 LYS A N 1
ATOM 1696 C CA . LYS A 1 212 ? 1.557 11.899 -6.953 1.00 49.28 212 LYS A CA 1
ATOM 1697 C C . LYS A 1 212 ? 0.838 12.560 -8.122 1.00 49.28 212 LYS A C 1
ATOM 1699 O O . LYS A 1 212 ? -0.378 12.759 -8.060 1.00 49.28 212 LYS A O 1
ATOM 1704 N N . ALA A 1 213 ? 1.599 12.996 -9.127 1.00 43.94 213 ALA A N 1
ATOM 1705 C CA . ALA A 1 213 ? 1.036 13.581 -10.330 1.00 43.94 213 ALA A CA 1
ATOM 1706 C C . ALA A 1 213 ? 0.002 12.586 -10.862 1.00 43.94 213 ALA A C 1
ATOM 1708 O O . ALA A 1 213 ? 0.309 11.405 -11.021 1.00 43.94 213 ALA A O 1
ATOM 1709 N N . LYS A 1 214 ? -1.248 13.034 -11.029 1.00 36.69 214 LYS A N 1
ATOM 1710 C CA . LYS A 1 214 ? -2.324 12.186 -11.538 1.00 36.69 214 LYS A CA 1
ATOM 1711 C C . LYS A 1 214 ? -1.891 11.676 -12.910 1.00 36.69 214 LYS A C 1
ATOM 1713 O O . LYS A 1 214 ? -1.910 12.434 -13.873 1.00 36.69 214 LYS A O 1
ATOM 1718 N N . THR A 1 215 ? -1.485 10.413 -12.988 1.00 40.91 215 THR A N 1
ATOM 1719 C CA . THR A 1 215 ? -1.264 9.721 -14.254 1.00 40.91 215 THR A CA 1
ATOM 1720 C C . THR A 1 215 ? -2.578 9.759 -15.021 1.00 40.91 215 THR A C 1
ATOM 1722 O O . THR A 1 215 ? -3.604 9.261 -14.550 1.00 40.91 215 THR A O 1
ATOM 1725 N N . SER A 1 216 ? -2.561 10.415 -16.175 1.00 40.03 216 SER A N 1
ATOM 1726 C CA . SER A 1 216 ? -3.681 10.612 -17.087 1.00 40.03 216 SER A CA 1
ATOM 1727 C C . SER A 1 216 ? -4.081 9.304 -17.779 1.00 40.03 216 SER A C 1
ATOM 1729 O O . SER A 1 216 ? -4.035 9.210 -18.996 1.00 40.03 216 SER A O 1
ATOM 1731 N N . HIS A 1 217 ? -4.482 8.279 -17.026 1.00 42.50 217 HIS A N 1
ATOM 1732 C CA . HIS A 1 217 ? -5.045 7.054 -17.607 1.00 42.50 217 HIS A CA 1
ATOM 1733 C C . HIS A 1 217 ? -6.528 7.245 -18.006 1.00 42.50 217 HIS A C 1
ATOM 1735 O O . HIS A 1 217 ? -7.092 6.461 -18.759 1.00 42.50 217 HIS A O 1
ATOM 1741 N N . ALA A 1 218 ? -7.181 8.321 -17.550 1.00 38.00 218 ALA A N 1
ATOM 1742 C CA . ALA A 1 218 ? -8.602 8.584 -17.812 1.00 38.00 218 ALA A CA 1
ATOM 1743 C C . ALA A 1 218 ? -8.900 9.248 -19.177 1.00 38.00 218 ALA A C 1
ATOM 1745 O O . ALA A 1 218 ? -10.061 9.523 -19.474 1.00 38.00 218 ALA A O 1
ATOM 1746 N N . ALA A 1 219 ? -7.882 9.544 -19.994 1.00 41.62 219 ALA A N 1
ATOM 1747 C CA . ALA A 1 219 ? -8.058 10.215 -21.288 1.00 41.62 219 ALA A CA 1
ATOM 1748 C C . ALA A 1 219 ? -8.131 9.252 -22.489 1.00 41.62 219 ALA A C 1
ATOM 1750 O O . ALA A 1 219 ? -8.577 9.666 -23.550 1.00 41.62 219 ALA A O 1
ATOM 1751 N N . GLN A 1 220 ? -7.742 7.980 -22.335 1.00 48.62 220 GLN A N 1
ATOM 1752 C CA . GLN A 1 220 ? -7.628 7.036 -23.460 1.00 48.62 220 GLN A CA 1
ATOM 1753 C C . GLN A 1 220 ? -8.865 6.158 -23.713 1.00 48.62 220 GLN A C 1
ATOM 1755 O O . GLN A 1 220 ? -8.923 5.493 -24.740 1.00 48.62 220 GLN A O 1
ATOM 1760 N N . GLU A 1 221 ? -9.884 6.184 -22.849 1.00 44.94 221 GLU A N 1
ATOM 1761 C CA . GLU A 1 221 ? -11.129 5.415 -23.058 1.00 44.94 221 GLU A CA 1
ATOM 1762 C C . GLU A 1 221 ? -12.233 6.186 -23.804 1.00 44.94 221 GLU A C 1
ATOM 1764 O O . GLU A 1 221 ? -13.311 5.644 -24.035 1.00 44.94 221 GLU A O 1
ATOM 1769 N N . ARG A 1 222 ? -12.005 7.448 -24.200 1.00 49.91 222 ARG A N 1
ATOM 1770 C CA . ARG A 1 222 ? -13.025 8.253 -24.901 1.00 49.91 222 ARG A CA 1
ATOM 1771 C C . ARG A 1 222 ? -12.960 8.203 -26.428 1.00 49.91 222 ARG A C 1
ATOM 1773 O O . ARG A 1 222 ? -13.948 8.572 -27.051 1.00 49.91 222 ARG A O 1
ATOM 1780 N N . ASP A 1 223 ? -11.879 7.681 -27.004 1.00 49.97 223 ASP A N 1
ATOM 1781 C CA . ASP A 1 223 ? -11.659 7.677 -28.461 1.00 49.97 223 ASP A CA 1
ATOM 1782 C C . ASP A 1 223 ? -11.905 6.311 -29.129 1.00 49.97 223 ASP A C 1
ATOM 1784 O O . ASP A 1 223 ? -11.520 6.088 -30.274 1.00 49.97 223 ASP A O 1
ATOM 1788 N N . VAL A 1 224 ? -12.587 5.391 -28.439 1.00 51.50 224 VAL A N 1
ATOM 1789 C CA . VAL A 1 224 ? -13.109 4.157 -29.043 1.00 51.50 224 VAL A CA 1
ATOM 1790 C C . VAL A 1 224 ? -14.634 4.158 -28.940 1.00 51.50 224 VAL A C 1
ATOM 1792 O O . VAL A 1 224 ? -15.219 3.460 -28.111 1.00 51.50 224 VAL A O 1
ATOM 1795 N N . ARG A 1 225 ? -15.291 4.971 -29.772 1.00 41.00 225 ARG A N 1
ATOM 1796 C CA . ARG A 1 225 ? -16.694 4.768 -30.147 1.00 41.00 225 ARG A CA 1
ATOM 1797 C C . ARG A 1 225 ? -16.982 5.289 -31.545 1.00 41.00 225 ARG A C 1
ATOM 1799 O O . ARG A 1 225 ? -16.499 6.395 -31.861 1.00 41.00 225 ARG A O 1
#